Protein 3ZOQ (pdb70)

CATH classification: 3.40.470.10

B-factor: mean 19.09, std 9.24, range [6.93, 87.97]

Secondary structure (DSSP, 8-state):
--S-HHHHHHHHHHHTSHHHHHHHHHHHHHHHHS-EES-GGGTTHHHHHS-TTT--EEE-B-S---STTT--SSSS---TTSPPPHHHHHHHHHHHHHT-PPPPSS---HHHHHTTEE--BSS--EETTBTTTTTTSSHHHHHHHHHHHHHH-SS--EEEEESHHHHGGGGGS-TTT-EEEEE--SSTTTGGGTTTT--HHHHHHHHHHHTTPPPP--PPPP-/--EEEEEEEE-TTS-EEEEEEEEE-HHHHHHHHHT--SEEEEEEEEE-/-TT---EEEEEEEE-TTS-EEEEEEEEE-HHHHHHHHHH--SEEEEEEEEE--

Nearest PDB structures (foldseek):
  3zor-assembly1_A  TM=1.002E+00  e=9.106E-48  Bacillus subtilis subsp. subtilis str. 168
  8ail-assembly1_M  TM=9.890E-01  e=1.436E-35  Bacillus wiedmannii
  3tr7-assembly1_A  TM=9.720E-01  e=1.165E-29  Coxiella burnetii
  6lyj-assembly2_B  TM=9.221E-01  e=3.227E-26  human gammaherpesvirus 4
  8i6d-assembly1_A  TM=9.153E-01  e=1.852E-25  Mycobacterium tuberculosis H37Rv

Foldseek 3Di:
DLADDQVCVQQVVVCPDPLNVQLVVVVVVDVVPADKPDPPNQLQVLCRLAPLVLAAEEEEAAEADQAPQFGRNFALAGHFPDDRDQLLVLVQVLCCVQVNADRANGRGQSLVSNNRYRRYHQYRMDGHPGPCRCPPSRSNVRVLSVQLVSLVDQAEHEYEAEADVSVVSVVSHDVVRYHYQYFYGSPPVPCVPTVRPSSVQVVSQVVQVVVVHHHRPRHDYYD/DFKKKKFWFAAPVGDTDIDIGGGDDVVRVVVVVVVDDTHTPDMDIGDD/DVVFWFKKKKFFFAAPVGDTDIDIDTGHGPVRVVVVVVVDDTHTPDMDIGIDD

InterPro domains:
  IPR002043 Uracil-DNA glycosylase family 1 [MF_00148] (6-221)
  IPR002043 Uracil-DNA glycosylase family 1 [PTHR11264] (2-222)
  IPR002043 Uracil-DNA glycosylase family 1 [TIGR00628] (7-214)
  IPR002043 Uracil-DNA glycosylase family 1 [cd10027] (21-220)
  IPR005122 Uracil-DNA glycosylase-like [PF03167] (54-210)
  IPR005122 Uracil-DNA glycosylase-like [SM00986] (50-210)
  IPR018085 Uracil-DNA glycosylase, active site [PS00130] (58-67)
  IPR036895 Uracil-DNA glycosylase-like domain superfamily [G3DSA:3.40.470.10] (1-224)
  IPR036895 Uracil-DNA glycosylase-like domain superfamily [SSF52141] (4-222)

Solvent-accessible surface area: 15155 Å² total; per-residue (Å²): 135,86,7,70,96,23,0,40,95,69,1,85,104,6,10,135,69,100,23,15,77,127,2,102,85,23,12,120,135,12,57,90,126,79,62,7,23,0,56,66,200,21,16,23,21,4,2,86,85,0,13,17,85,91,0,40,0,0,0,2,8,21,18,8,11,11,11,77,31,20,5,17,9,5,0,22,0,0,60,70,80,45,80,21,0,40,0,0,111,18,0,3,84,2,2,70,151,10,68,54,5,75,76,7,99,13,0,9,0,29,48,2,1,145,55,4,0,0,1,1,11,1,7,11,0,0,54,123,18,76,9,21,22,0,100,63,90,14,2,43,128,0,0,28,89,0,0,17,5,0,8,115,19,145,111,41,0,0,0,0,0,6,8,146,53,6,51,138,30,80,155,84,11,59,82,102,60,6,56,35,1,69,16,46,26,0,1,16,13,22,2,109,99,35,0,72,63,18,111,0,0,29,91,0,17,54,50,1,105,152,61,73,56,63,65,7,94,2,47,9,176,87,155,146,42,3,44,0,27,1,18,3,44,39,117,139,40,142,91,77,105,29,135,1,160,44,0,36,59,30,5,0,29,26,4,5,0,22,7,28,26,68,16,14,64,0,91,0,43,77,117,146,143,190,92,70,40,18,43,1,33,0,17,2,44,41,145,146,40,130,90,59,113,58,136,47,140,54,25,37,61,55,70,1,15,64,31,20,56,112,28,108,38,66,10,22,74,1,36,1,42,41,60,217

Organism: Bacillus subtilis (strain 168) (NCBI:txid224308)

Radius of gyration: 20.25 Å; Cα contacts (8 Å, |Δi|>4): 658; chains: 3; bounding box: 54×46×57 Å

Structure (mmCIF, N/CA/C/O backbone):
data_3ZOQ
#
_entry.id   3ZOQ
#
_cell.length_a   53.770
_cell.length_b   66.270
_cell.length_c   102.280
_cell.angle_alpha   90.00
_cell.angle_beta   90.00
_cell.angle_gamma   90.00
#
_symmetry.space_group_name_H-M   'P 21 21 21'
#
loop_
_entity.id
_entity.type
_entity.pdbx_description
1 polymer 'URACIL-DNA GLYCOSYLASE'
2 polymer P56
3 non-polymer GLYCEROL
4 non-polymer 'CHLORIDE ION'
5 water water
#
loop_
_atom_site.group_PDB
_atom_site.id
_atom_site.type_symbol
_atom_site.label_atom_id
_atom_site.label_alt_id
_atom_site.label_comp_id
_atom_site.label_asym_id
_atom_site.label_entity_id
_atom_site.label_seq_id
_atom_site.pdbx_PDB_ins_code
_atom_site.Cartn_x
_atom_site.Cartn_y
_atom_site.Cartn_z
_atom_site.occupancy
_atom_site.B_iso_or_equiv
_atom_site.auth_seq_id
_atom_site.auth_comp_id
_atom_site.auth_asym_id
_atom_site.auth_atom_id
_atom_site.pdbx_PDB_model_num
ATOM 1 N N . GLN A 1 3 ? 15.854 -13.654 -2.269 1.00 35.94 3 GLN A N 1
ATOM 2 C CA . GLN A 1 3 ? 16.290 -12.229 -2.342 1.00 31.62 3 GLN A CA 1
ATOM 3 C C . GLN A 1 3 ? 16.307 -11.580 -0.959 1.00 30.75 3 GLN A C 1
ATOM 4 O O . GLN A 1 3 ? 15.275 -11.482 -0.294 1.00 32.57 3 GLN A O 1
ATOM 10 N N . LEU A 1 4 ? 17.485 -11.117 -0.558 1.00 25.84 4 LEU A N 1
ATOM 11 C CA . LEU A 1 4 ? 17.715 -10.612 0.799 1.00 24.48 4 LEU A CA 1
ATOM 12 C C . LEU A 1 4 ? 17.720 -9.084 0.885 1.00 21.44 4 LEU A C 1
ATOM 13 O O . LEU A 1 4 ? 17.620 -8.518 1.979 1.00 22.27 4 LEU A O 1
ATOM 18 N N . LEU A 1 5 ? 17.836 -8.423 -0.264 1.00 19.60 5 LEU A N 1
ATOM 19 C CA . LEU A 1 5 ? 17.929 -6.965 -0.311 1.00 18.17 5 LEU A CA 1
ATOM 20 C C . LEU A 1 5 ? 16.966 -6.407 -1.339 1.00 19.37 5 LEU A C 1
ATOM 21 O O . LEU A 1 5 ? 16.532 -7.134 -2.243 1.00 20.58 5 LEU A O 1
ATOM 26 N N . GLN A 1 6 ? 16.642 -5.118 -1.216 1.00 18.33 6 GLN A N 1
ATOM 27 C CA A GLN A 1 6 ? 15.808 -4.419 -2.194 0.50 19.78 6 GLN A CA 1
ATOM 28 C CA B GLN A 1 6 ? 15.776 -4.485 -2.205 0.50 20.55 6 GLN A CA 1
ATOM 29 C C . GLN A 1 6 ? 16.467 -4.431 -3.573 1.00 19.35 6 GLN A C 1
ATOM 30 O O . GLN A 1 6 ? 17.697 -4.574 -3.677 1.00 17.93 6 GLN A O 1
ATOM 41 N N . ASP A 1 7 ? 15.656 -4.253 -4.614 1.00 21.02 7 ASP A N 1
ATOM 42 C CA . ASP A 1 7 ? 16.093 -4.391 -6.011 1.00 21.41 7 ASP A CA 1
ATOM 43 C C . ASP A 1 7 ? 17.384 -3.686 -6.420 1.00 18.18 7 ASP A C 1
ATOM 44 O O . ASP A 1 7 ? 18.253 -4.307 -7.045 1.00 19.46 7 ASP A O 1
ATOM 49 N N A SER A 1 8 ? 17.496 -2.404 -6.072 0.28 17.63 8 SER A N 1
ATOM 50 N N B SER A 1 8 ? 17.533 -2.406 -6.071 0.72 17.10 8 SER A N 1
ATOM 51 C CA A SER A 1 8 ? 18.655 -1.593 -6.441 0.28 17.65 8 SER A CA 1
ATOM 52 C CA B SER A 1 8 ? 18.701 -1.655 -6.552 0.72 17.81 8 SER A CA 1
ATOM 53 C C A SER A 1 8 ? 19.953 -2.267 -6.001 0.28 15.90 8 SER A C 1
ATOM 54 C C B SER A 1 8 ? 20.024 -2.180 -5.971 0.72 16.74 8 SER A C 1
ATOM 55 O O A SER A 1 8 ? 20.887 -2.410 -6.791 0.28 15.59 8 SER A O 1
ATOM 56 O O B SER A 1 8 ? 21.056 -2.131 -6.642 0.72 17.14 8 SER A O 1
ATOM 61 N N . TRP A 1 9 ? 19.989 -2.699 -4.743 1.00 15.04 9 TRP A N 1
ATOM 62 C CA . TRP A 1 9 ? 21.139 -3.413 -4.196 1.00 12.85 9 TRP A CA 1
ATOM 63 C C . TRP A 1 9 ? 21.258 -4.819 -4.712 1.00 12.48 9 TRP A C 1
ATOM 64 O O . TRP A 1 9 ? 22.356 -5.269 -5.034 1.00 13.28 9 TRP A O 1
ATOM 75 N N . TRP A 1 10 ? 20.133 -5.536 -4.788 1.00 13.72 10 TRP A N 1
ATOM 76 C CA . TRP A 1 10 ? 20.165 -6.936 -5.225 1.00 14.26 10 TRP A CA 1
ATOM 77 C C . TRP A 1 10 ? 20.719 -7.069 -6.617 1.00 15.46 10 TRP A C 1
ATOM 78 O O . TRP A 1 10 ? 21.477 -8.008 -6.913 1.00 15.92 10 TRP A O 1
ATOM 89 N N A ASN A 1 11 ? 20.371 -6.118 -7.486 0.66 15.75 11 ASN A N 1
ATOM 90 N N B ASN A 1 11 ? 20.359 -6.118 -7.472 0.34 15.56 11 ASN A N 1
ATOM 91 C CA A ASN A 1 11 ? 20.870 -6.102 -8.870 0.66 17.76 11 ASN A CA 1
ATOM 92 C CA B ASN A 1 11 ? 20.846 -6.070 -8.843 0.34 17.06 11 ASN A CA 1
ATOM 93 C C A ASN A 1 11 ? 22.386 -5.906 -8.984 0.66 17.01 11 ASN A C 1
ATOM 94 C C B ASN A 1 11 ? 22.376 -6.003 -8.928 0.34 16.32 11 ASN A C 1
ATOM 95 O O A ASN A 1 11 ? 22.982 -6.193 -10.032 0.66 19.97 11 ASN A O 1
ATOM 96 O O B ASN A 1 11 ? 22.970 -6.501 -9.887 0.34 19.17 11 ASN A O 1
ATOM 105 N N . GLN A 1 12 ? 23.001 -5.395 -7.919 1.00 15.17 12 GLN A N 1
ATOM 106 C CA . GLN A 1 12 ? 24.459 -5.233 -7.863 1.00 13.99 12 GLN A CA 1
ATOM 107 C C . GLN A 1 12 ? 25.182 -6.349 -7.111 1.00 12.45 12 GLN A C 1
ATOM 108 O O . GLN A 1 12 ? 26.356 -6.588 -7.369 1.00 12.68 12 GLN A O 1
ATOM 114 N N . LEU A 1 13 ? 24.490 -7.000 -6.175 1.00 12.47 13 LEU A N 1
ATOM 115 C CA . LEU A 1 13 ? 25.129 -7.903 -5.210 1.00 12.51 13 LEU A CA 1
ATOM 116 C C . LEU A 1 13 ? 24.682 -9.360 -5.251 1.00 13.02 13 LEU A C 1
ATOM 117 O O . LEU A 1 13 ? 25.255 -10.185 -4.549 1.00 12.79 13 LEU A O 1
ATOM 122 N N . LYS A 1 14 ? 23.670 -9.682 -6.050 1.00 13.62 14 LYS A N 1
ATOM 123 C CA . LYS A 1 14 ? 23.074 -11.019 -6.000 1.00 15.05 14 LYS A CA 1
ATOM 124 C C . LYS A 1 14 ? 24.109 -12.117 -6.227 1.00 15.82 14 LYS A C 1
ATOM 125 O O . LYS A 1 14 ? 24.034 -13.165 -5.595 1.00 16.37 14 LYS A O 1
ATOM 131 N N . GLU A 1 15 ? 25.088 -11.861 -7.102 1.00 15.07 15 GLU A N 1
ATOM 132 C CA . GLU A 1 15 ? 26.125 -12.860 -7.400 1.00 15.98 15 GLU A CA 1
ATOM 133 C C . GLU A 1 15 ? 26.982 -13.214 -6.167 1.00 14.80 15 GLU A C 1
ATOM 134 O O . GLU A 1 15 ? 27.422 -14.352 -6.010 1.00 17.69 15 GLU A O 1
ATOM 140 N N . GLU A 1 16 ? 27.200 -12.244 -5.284 1.00 14.19 16 GLU A N 1
ATOM 141 C CA . GLU A 1 16 ? 27.965 -12.500 -4.059 1.00 14.13 16 GLU A CA 1
ATOM 142 C C . GLU A 1 16 ? 27.253 -13.468 -3.120 1.00 14.56 16 GLU A C 1
ATOM 143 O O . GLU A 1 16 ? 27.886 -14.344 -2.526 1.00 15.37 16 GLU A O 1
ATOM 149 N N . PHE A 1 17 ? 25.936 -13.312 -2.994 1.00 16.69 17 PHE A N 1
ATOM 150 C CA . PHE A 1 17 ? 25.167 -14.110 -2.047 1.00 17.84 17 PHE A CA 1
ATOM 151 C C . PHE A 1 17 ? 25.073 -15.586 -2.458 1.00 19.95 17 PHE A C 1
ATOM 152 O O . PHE A 1 17 ? 24.776 -16.450 -1.628 1.00 23.14 17 PHE A O 1
ATOM 160 N N . GLU A 1 18 ? 25.374 -15.868 -3.727 1.00 21.37 18 GLU A N 1
ATOM 161 C CA . GLU A 1 18 ? 25.377 -17.235 -4.253 1.00 24.84 18 GLU A CA 1
ATOM 162 C C . GLU A 1 18 ? 26.701 -17.973 -4.020 1.00 22.28 18 GLU A C 1
ATOM 163 O O . GLU A 1 18 ? 26.768 -19.191 -4.178 1.00 26.46 18 GLU A O 1
ATOM 169 N N . LYS A 1 19 ? 27.749 -17.237 -3.653 1.00 20.05 19 LYS A N 1
ATOM 170 C CA . LYS A 1 19 ? 29.099 -17.796 -3.563 1.00 18.50 19 LYS A CA 1
ATOM 171 C C . LYS A 1 19 ? 29.296 -18.636 -2.306 1.00 19.12 19 LYS A C 1
ATOM 172 O O . LYS A 1 19 ? 28.629 -18.394 -1.297 1.00 18.88 19 LYS A O 1
ATOM 178 N N . PRO A 1 20 ? 30.198 -19.642 -2.374 1.00 19.28 20 PRO A N 1
ATOM 179 C CA . PRO A 1 20 ? 30.459 -20.507 -1.219 1.00 20.80 20 PRO A CA 1
ATOM 180 C C . PRO A 1 20 ? 30.784 -19.766 0.071 1.00 20.14 20 PRO A C 1
ATOM 181 O O . PRO A 1 20 ? 30.301 -20.167 1.134 1.00 20.97 20 PRO A O 1
ATOM 185 N N . TYR A 1 21 ? 31.568 -18.689 -0.004 1.00 18.31 21 TYR A N 1
ATOM 186 C CA . TYR A 1 21 ? 31.957 -17.992 1.226 1.00 15.99 21 TYR A CA 1
ATOM 187 C C . TYR A 1 21 ? 30.736 -17.440 1.957 1.00 15.51 21 TYR A C 1
ATOM 188 O O . TYR A 1 21 ? 30.698 -17.440 3.193 1.00 16.22 21 TYR A O 1
ATOM 197 N N . TYR A 1 22 ? 29.742 -16.969 1.207 1.00 15.28 22 TYR A N 1
ATOM 198 C CA . TYR A 1 22 ? 28.553 -16.428 1.855 1.00 14.99 22 TYR A CA 1
ATOM 199 C C . TYR A 1 22 ? 27.721 -17.549 2.480 1.00 15.89 22 TYR A C 1
ATOM 200 O O . TYR A 1 22 ? 27.211 -17.412 3.596 1.00 16.64 22 TYR A O 1
ATOM 209 N N . GLN A 1 23 ? 27.585 -18.661 1.764 1.00 16.63 23 GLN A N 1
ATOM 210 C CA . GLN A 1 23 ? 26.862 -19.798 2.315 1.00 18.79 23 GLN A CA 1
ATOM 211 C C . GLN A 1 23 ? 27.500 -20.288 3.613 1.00 17.72 23 GLN A C 1
ATOM 212 O O . GLN A 1 23 ? 26.788 -20.603 4.565 1.00 18.85 23 GLN A O 1
ATOM 218 N N . GLU A 1 24 ? 28.833 -20.293 3.663 1.00 17.05 24 GLU A N 1
ATOM 219 C CA . GLU A 1 24 ? 29.578 -20.707 4.865 1.00 18.27 24 GLU A CA 1
ATOM 220 C C . GLU A 1 24 ? 29.359 -19.741 6.026 1.00 16.96 24 GLU A C 1
ATOM 221 O O . GLU A 1 24 ? 29.181 -20.159 7.175 1.00 18.24 24 GLU A O 1
ATOM 227 N N . LEU A 1 25 ? 29.364 -18.449 5.712 1.00 14.78 25 LEU A N 1
ATOM 228 C CA . LEU A 1 25 ? 29.093 -17.406 6.686 1.00 14.97 25 LEU A CA 1
ATOM 229 C C . LEU A 1 25 ? 27.665 -17.515 7.248 1.00 14.56 25 LEU A C 1
ATOM 230 O O . LEU A 1 25 ? 27.444 -17.447 8.468 1.00 14.49 25 LEU A O 1
ATOM 235 N N . ARG A 1 26 ? 26.698 -17.688 6.354 1.00 14.55 26 ARG A N 1
ATOM 236 C CA . ARG A 1 26 ? 25.304 -17.842 6.746 1.00 16.32 26 ARG A CA 1
ATOM 237 C C . ARG A 1 26 ? 25.119 -19.036 7.689 1.00 16.07 26 ARG A C 1
ATOM 238 O O . ARG A 1 26 ? 24.432 -18.927 8.710 1.00 16.34 26 ARG A O 1
ATOM 246 N N . GLU A 1 27 ? 25.743 -20.163 7.356 1.00 17.22 27 GLU A N 1
ATOM 247 C CA A GLU A 1 27 ? 25.633 -21.340 8.209 0.50 18.71 27 GLU A CA 1
ATOM 248 C CA B GLU A 1 27 ? 25.713 -21.378 8.177 0.50 18.67 27 GLU A CA 1
ATOM 249 C C . GLU A 1 27 ? 26.271 -21.129 9.584 1.00 17.00 27 GLU A C 1
ATOM 250 O O . GLU A 1 27 ? 25.692 -21.558 10.598 1.00 17.99 27 GLU A O 1
ATOM 261 N N A MET A 1 28 ? 27.424 -20.464 9.629 0.54 16.89 28 MET A N 1
ATOM 262 N N B MET A 1 28 ? 27.421 -20.456 9.635 0.46 16.41 28 MET A N 1
ATOM 263 C CA A MET A 1 28 ? 28.073 -20.124 10.895 0.54 15.72 28 MET A CA 1
ATOM 264 C CA B MET A 1 28 ? 28.073 -20.111 10.899 0.46 15.64 28 MET A CA 1
ATOM 265 C C A MET A 1 28 ? 27.151 -19.255 11.752 0.54 15.30 28 MET A C 1
ATOM 266 C C B MET A 1 28 ? 27.152 -19.251 11.755 0.46 14.92 28 MET A C 1
ATOM 267 O O A MET A 1 28 ? 26.999 -19.491 12.952 0.54 14.35 28 MET A O 1
ATOM 268 O O B MET A 1 28 ? 26.997 -19.493 12.954 0.46 13.53 28 MET A O 1
ATOM 277 N N . LEU A 1 29 ? 26.530 -18.256 11.128 1.00 13.60 29 LEU A N 1
ATOM 278 C CA . LEU A 1 29 ? 25.657 -17.335 11.846 1.00 12.75 29 LEU A CA 1
ATOM 279 C C . LEU A 1 29 ? 24.360 -17.978 12.320 1.00 13.33 29 LEU A C 1
ATOM 280 O O . LEU A 1 29 ? 23.908 -17.691 13.419 1.00 13.05 29 LEU A O 1
ATOM 285 N N . LYS A 1 30 ? 23.775 -18.866 11.518 1.00 13.76 30 LYS A N 1
ATOM 286 C CA . LYS A 1 30 ? 22.596 -19.591 11.985 1.00 14.90 30 LYS A CA 1
ATOM 287 C C . LYS A 1 30 ? 22.906 -20.340 13.288 1.00 15.19 30 LYS A C 1
ATOM 288 O O . LYS A 1 30 ? 22.091 -20.331 14.228 1.00 16.41 30 LYS A O 1
ATOM 294 N N A ARG A 1 31 ? 24.079 -20.978 13.351 0.50 14.02 31 ARG A N 1
ATOM 295 N N B ARG A 1 31 ? 24.087 -20.956 13.333 0.50 14.18 31 ARG A N 1
ATOM 296 C CA A ARG A 1 31 ? 24.511 -21.668 14.571 0.50 14.62 31 ARG A CA 1
ATOM 297 C CA B ARG A 1 31 ? 24.568 -21.675 14.508 0.50 15.14 31 ARG A CA 1
ATOM 298 C C A ARG A 1 31 ? 24.753 -20.671 15.703 0.50 14.36 31 ARG A C 1
ATOM 299 C C B ARG A 1 31 ? 24.814 -20.719 15.683 0.50 14.54 31 ARG A C 1
ATOM 300 O O A ARG A 1 31 ? 24.214 -20.832 16.799 0.50 14.41 31 ARG A O 1
ATOM 301 O O B ARG A 1 31 ? 24.320 -20.950 16.786 0.50 15.10 31 ARG A O 1
ATOM 316 N N . GLU A 1 32 ? 25.543 -19.631 15.442 1.00 13.33 32 GLU A N 1
ATOM 317 C CA . GLU A 1 32 ? 25.905 -18.709 16.529 1.00 13.79 32 GLU A CA 1
ATOM 318 C C . GLU A 1 32 ? 24.710 -17.930 17.108 1.00 12.86 32 GLU A C 1
ATOM 319 O O . GLU A 1 32 ? 24.626 -17.738 18.325 1.00 12.95 32 GLU A O 1
ATOM 325 N N . TYR A 1 33 ? 23.775 -17.495 16.262 1.00 12.45 33 TYR A N 1
ATOM 326 C CA . TYR A 1 33 ? 22.571 -16.843 16.797 1.00 12.41 33 TYR A CA 1
ATOM 327 C C . TYR A 1 33 ? 21.764 -17.770 17.713 1.00 13.02 33 TYR A C 1
ATOM 328 O O . TYR A 1 33 ? 21.161 -17.318 18.683 1.00 15.04 33 TYR A O 1
ATOM 337 N N . ALA A 1 34 ? 21.744 -19.063 17.386 1.00 13.52 34 ALA A N 1
ATOM 338 C CA . ALA A 1 34 ? 21.025 -20.053 18.189 1.00 14.77 34 ALA A CA 1
ATOM 339 C C . ALA A 1 34 ? 21.757 -20.412 19.481 1.00 15.60 34 ALA A C 1
ATOM 340 O O . ALA A 1 34 ? 21.108 -20.728 20.477 1.00 19.03 34 ALA A O 1
ATOM 342 N N . GLU A 1 35 ? 23.089 -20.348 19.462 1.00 14.78 35 GLU A N 1
ATOM 343 C CA . GLU A 1 35 ? 23.922 -20.893 20.550 1.00 15.05 35 GLU A CA 1
ATOM 344 C C . GLU A 1 35 ? 24.503 -19.852 21.499 1.00 13.90 35 GLU A C 1
ATOM 345 O O . GLU A 1 35 ? 24.922 -20.179 22.609 1.00 15.91 35 GLU A O 1
ATOM 351 N N . GLN A 1 36 ? 24.564 -18.600 21.056 1.00 12.92 36 GLN A N 1
ATOM 352 C CA . GLN A 1 36 ? 25.117 -17.556 21.903 1.00 13.59 36 GLN A CA 1
ATOM 353 C C . GLN A 1 36 ? 24.457 -16.225 21.577 1.00 12.45 36 GLN A C 1
ATOM 354 O O . GLN A 1 36 ? 23.398 -16.206 20.951 1.00 14.53 36 GLN A O 1
ATOM 360 N N . THR A 1 37 ? 25.040 -15.122 22.035 1.00 12.45 37 THR A N 1
ATOM 361 C CA . THR A 1 37 ? 24.459 -13.805 21.781 1.00 11.67 37 THR A CA 1
ATOM 362 C C . THR A 1 37 ? 25.276 -13.057 20.727 1.00 10.84 37 THR A C 1
ATOM 363 O O . THR A 1 37 ? 26.459 -12.752 20.938 1.00 11.51 37 THR A O 1
ATOM 367 N N . ILE A 1 38 ? 24.646 -12.806 19.581 1.00 11.12 38 ILE A N 1
ATOM 368 C CA . ILE A 1 38 ? 25.288 -12.123 18.457 1.00 9.97 38 ILE A CA 1
ATOM 369 C C . ILE A 1 38 ? 24.581 -10.800 18.235 1.00 9.91 38 ILE A C 1
ATOM 370 O O . ILE A 1 38 ? 23.364 -10.740 18.357 1.00 10.47 38 ILE A O 1
ATOM 375 N N . TYR A 1 39 ? 25.344 -9.746 17.957 1.00 9.13 39 TYR A N 1
ATOM 376 C CA . TYR A 1 39 ? 24.790 -8.440 17.625 1.00 8.57 39 TYR A CA 1
ATOM 377 C C . TYR A 1 39 ? 25.163 -8.025 16.196 1.00 8.58 39 TYR A C 1
ATOM 378 O O . TYR A 1 39 ? 26.207 -8.426 15.692 1.00 8.88 39 TYR A O 1
ATOM 387 N N . PRO A 1 40 ? 24.322 -7.216 15.534 1.00 8.52 40 PRO A N 1
ATOM 388 C CA . PRO A 1 40 ? 23.004 -6.773 15.987 1.00 8.80 40 PRO A CA 1
ATOM 389 C C . PRO A 1 40 ? 21.999 -7.928 15.927 1.00 9.81 40 PRO A C 1
ATOM 390 O O . PRO A 1 40 ? 22.376 -9.046 15.563 1.00 10.26 40 PRO A O 1
ATOM 394 N N . ASP A 1 41 ? 20.746 -7.682 16.277 1.00 10.18 41 ASP A N 1
ATOM 395 C CA . ASP A 1 41 ? 19.725 -8.709 16.064 1.00 11.23 41 ASP A CA 1
ATOM 396 C C . ASP A 1 41 ? 19.774 -9.164 14.598 1.00 10.88 41 ASP A C 1
ATOM 397 O O . ASP A 1 41 ? 20.063 -8.359 13.703 1.00 10.38 41 ASP A O 1
ATOM 402 N N . SER A 1 42 ? 19.497 -10.443 14.347 1.00 11.48 42 SER A N 1
ATOM 403 C CA . SER A 1 42 ? 19.677 -10.988 12.999 1.00 12.12 42 SER A CA 1
ATOM 404 C C . SER A 1 42 ? 18.837 -10.270 11.937 1.00 12.69 42 SER A C 1
ATOM 405 O O . SER A 1 42 ? 19.289 -10.112 10.803 1.00 13.51 42 SER A O 1
ATOM 408 N N . ARG A 1 43 ? 17.642 -9.814 12.310 1.00 13.03 43 ARG A N 1
ATOM 409 C CA . ARG A 1 43 ? 16.780 -9.071 11.377 1.00 14.87 43 ARG A CA 1
ATOM 410 C C . ARG A 1 43 ? 17.388 -7.729 10.945 1.00 13.53 43 ARG A C 1
ATOM 411 O O . ARG A 1 43 ? 16.979 -7.150 9.935 1.00 14.46 43 ARG A O 1
ATOM 419 N N . ASP A 1 44 ? 18.359 -7.245 11.712 1.00 11.64 44 ASP A N 1
ATOM 420 C CA . ASP A 1 44 ? 18.936 -5.911 11.494 1.00 10.36 44 ASP A CA 1
ATOM 421 C C . ASP A 1 44 ? 20.245 -5.911 10.718 1.00 9.23 44 ASP A C 1
ATOM 422 O O . ASP A 1 44 ? 20.777 -4.841 10.422 1.00 9.60 44 ASP A O 1
ATOM 427 N N . ILE A 1 45 ? 20.770 -7.093 10.391 1.00 9.13 45 ILE A N 1
ATOM 428 C CA . ILE A 1 45 ? 22.126 -7.207 9.829 1.00 8.37 45 ILE A CA 1
ATOM 429 C C . ILE A 1 45 ? 22.360 -6.284 8.621 1.00 9.00 45 ILE A C 1
ATOM 430 O O . ILE A 1 45 ? 23.421 -5.675 8.507 1.00 8.56 45 ILE A O 1
ATOM 435 N N . PHE A 1 46 ? 21.373 -6.200 7.726 1.00 9.47 46 PHE A N 1
ATOM 436 C CA . PHE A 1 46 ? 21.526 -5.405 6.507 1.00 9.61 46 PHE A CA 1
ATOM 437 C C . PHE A 1 46 ? 20.830 -4.042 6.566 1.00 9.29 46 PHE A C 1
ATOM 438 O O . PHE A 1 46 ? 20.585 -3.433 5.519 1.00 10.35 46 PHE A O 1
ATOM 446 N N . ASN A 1 47 ? 20.539 -3.541 7.772 1.00 9.94 47 ASN A N 1
ATOM 447 C CA . ASN A 1 47 ? 19.751 -2.299 7.887 1.00 9.80 47 ASN A CA 1
ATOM 448 C C . ASN A 1 47 ? 20.319 -1.101 7.155 1.00 8.76 47 ASN A C 1
ATOM 449 O O . ASN A 1 47 ? 19.549 -0.289 6.640 1.00 10.00 47 ASN A O 1
ATOM 454 N N . ALA A 1 48 ? 21.647 -0.998 7.066 1.00 8.93 48 ALA A N 1
ATOM 455 C CA . ALA A 1 48 ? 22.215 0.156 6.364 1.00 9.39 48 ALA A CA 1
ATOM 456 C C . ALA A 1 48 ? 21.749 0.156 4.908 1.00 9.92 48 ALA A C 1
ATOM 457 O O . ALA A 1 48 ? 21.424 1.213 4.356 1.00 9.96 48 ALA A O 1
ATOM 459 N N A LEU A 1 49 ? 21.693 -1.026 4.297 0.50 9.54 49 LEU A N 1
ATOM 460 N N B LEU A 1 49 ? 21.700 -1.034 4.309 0.50 9.69 49 LEU A N 1
ATOM 461 C CA A LEU A 1 49 ? 21.239 -1.156 2.905 0.50 9.08 49 LEU A CA 1
ATOM 462 C CA B LEU A 1 49 ? 21.256 -1.209 2.921 0.50 9.59 49 LEU A CA 1
ATOM 463 C C A LEU A 1 49 ? 19.722 -1.078 2.740 0.50 9.83 49 LEU A C 1
ATOM 464 C C B LEU A 1 49 ? 19.740 -1.069 2.755 0.50 10.00 49 LEU A C 1
ATOM 465 O O A LEU A 1 49 ? 19.234 -0.674 1.687 0.50 12.82 49 LEU A O 1
ATOM 466 O O B LEU A 1 49 ? 19.274 -0.601 1.720 0.50 13.21 49 LEU A O 1
ATOM 475 N N . HIS A 1 50 ? 18.979 -1.490 3.766 1.00 9.87 50 HIS A N 1
ATOM 476 C CA . HIS A 1 50 ? 17.517 -1.360 3.753 1.00 10.69 50 HIS A CA 1
ATOM 477 C C . HIS A 1 50 ? 17.103 0.095 3.815 1.00 11.30 50 HIS A C 1
ATOM 478 O O . HIS A 1 50 ? 16.189 0.518 3.094 1.00 14.35 50 HIS A O 1
ATOM 485 N N . TYR A 1 51 ? 17.761 0.865 4.687 1.00 11.94 51 TYR A N 1
ATOM 486 C CA . TYR A 1 51 ? 17.444 2.286 4.835 1.00 12.62 51 TYR A CA 1
ATOM 487 C C . TYR A 1 51 ? 17.957 3.152 3.678 1.00 12.89 51 TYR A C 1
ATOM 488 O O . TYR A 1 51 ? 17.370 4.190 3.369 1.00 15.04 51 TYR A O 1
ATOM 497 N N . THR A 1 52 ? 19.054 2.735 3.051 1.00 10.98 52 THR A N 1
ATOM 498 C CA . THR A 1 52 ? 19.714 3.561 2.040 1.00 11.26 52 THR A CA 1
ATOM 499 C C . THR A 1 52 ? 19.960 2.702 0.803 1.00 11.58 52 THR A C 1
ATOM 500 O O . THR A 1 52 ? 20.923 1.935 0.763 1.00 12.26 52 THR A O 1
ATOM 504 N N . SER A 1 53 ? 19.078 2.840 -0.189 1.00 12.56 53 SER A N 1
ATOM 505 C CA . SER A 1 53 ? 19.201 2.090 -1.445 1.00 13.02 53 SER A CA 1
ATOM 506 C C . SER A 1 53 ? 20.442 2.515 -2.247 1.00 12.36 53 SER A C 1
ATOM 507 O O . SER A 1 53 ? 20.942 3.633 -2.077 1.00 13.19 53 SER A O 1
ATOM 510 N N A TYR A 1 54 ? 20.919 1.634 -3.127 0.50 12.81 54 TYR A N 1
ATOM 511 N N B TYR A 1 54 ? 20.911 1.624 -3.120 0.50 12.99 54 TYR A N 1
ATOM 512 C CA A TYR A 1 54 ? 22.092 1.918 -3.964 0.50 12.60 54 TYR A CA 1
ATOM 513 C CA B TYR A 1 54 ? 22.061 1.876 -3.993 0.50 13.11 54 TYR A CA 1
ATOM 514 C C A TYR A 1 54 ? 21.925 3.224 -4.743 0.50 13.64 54 TYR A C 1
ATOM 515 C C B TYR A 1 54 ? 21.925 3.195 -4.759 0.50 13.84 54 TYR A C 1
ATOM 516 O O A TYR A 1 54 ? 22.847 4.045 -4.791 0.50 13.82 54 TYR A O 1
ATOM 517 O O B TYR A 1 54 ? 22.863 3.997 -4.804 0.50 14.12 54 TYR A O 1
ATOM 534 N N . ASP A 1 55 ? 20.746 3.421 -5.331 1.00 14.54 55 ASP A N 1
ATOM 535 C CA . ASP A 1 55 ? 20.457 4.650 -6.083 1.00 15.99 55 ASP A CA 1
ATOM 536 C C . ASP A 1 55 ? 20.410 5.902 -5.211 1.00 16.05 55 ASP A C 1
ATOM 537 O O . ASP A 1 55 ? 20.721 6.991 -5.682 1.00 19.55 55 ASP A O 1
ATOM 542 N N . ASP A 1 56 ? 20.001 5.744 -3.955 1.00 15.12 56 ASP A N 1
ATOM 543 C CA . ASP A 1 56 ? 19.855 6.877 -3.041 1.00 15.29 56 ASP A CA 1
ATOM 544 C C . ASP A 1 56 ? 21.124 7.250 -2.265 1.00 14.82 56 ASP A C 1
ATOM 545 O O . ASP A 1 56 ? 21.153 8.283 -1.602 1.00 16.09 56 ASP A O 1
ATOM 550 N N . VAL A 1 57 ? 22.168 6.429 -2.338 1.00 12.77 57 VAL A N 1
ATOM 551 C CA . VAL A 1 57 ? 23.396 6.748 -1.586 1.00 12.57 57 VAL A CA 1
ATOM 552 C C . VAL A 1 57 ? 23.930 8.116 -2.000 1.00 12.62 57 VAL A C 1
ATOM 553 O O . VAL A 1 57 ? 24.118 8.387 -3.195 1.00 14.88 57 VAL A O 1
ATOM 557 N N . LYS A 1 58 ? 24.160 8.976 -1.009 1.00 12.79 58 LYS A N 1
ATOM 558 C CA . LYS A 1 58 ? 24.813 10.266 -1.220 1.00 12.35 58 LYS A CA 1
ATOM 559 C C . LYS A 1 58 ? 26.190 10.285 -0.550 1.00 12.39 58 LYS A C 1
ATOM 560 O O . LYS A 1 58 ? 27.174 10.737 -1.137 1.00 12.84 58 LYS A O 1
ATOM 566 N N . VAL A 1 59 ? 26.243 9.790 0.685 1.00 11.40 59 VAL A N 1
ATOM 567 C CA . VAL A 1 59 ? 27.458 9.806 1.502 1.00 11.58 59 VAL A CA 1
ATOM 568 C C . VAL A 1 59 ? 27.600 8.413 2.107 1.00 11.08 59 VAL A C 1
ATOM 569 O O . VAL A 1 59 ? 26.587 7.794 2.435 1.00 12.64 59 VAL A O 1
ATOM 573 N N . VAL A 1 60 ? 28.836 7.925 2.229 1.00 10.25 60 VAL A N 1
ATOM 574 C CA . VAL A 1 60 ? 29.109 6.659 2.912 1.00 10.04 60 VAL A CA 1
ATOM 575 C C . VAL A 1 60 ? 29.974 6.986 4.117 1.00 10.11 60 VAL A C 1
ATOM 576 O O . VAL A 1 60 ? 31.009 7.630 3.976 1.00 10.66 60 VAL A O 1
ATOM 580 N N . ILE A 1 61 ? 29.550 6.541 5.305 1.00 9.27 61 ILE A N 1
ATOM 581 C CA . ILE A 1 61 ? 30.399 6.656 6.499 1.00 9.89 61 ILE A CA 1
ATOM 582 C C . ILE A 1 61 ? 30.780 5.250 6.940 1.00 9.14 61 ILE A C 1
ATOM 583 O O . ILE A 1 61 ? 29.947 4.505 7.453 1.00 9.80 61 ILE A O 1
ATOM 588 N N . LEU A 1 62 ? 32.041 4.896 6.723 1.00 9.53 62 LEU A N 1
ATOM 589 C CA A LEU A 1 62 ? 32.516 3.536 6.975 0.51 9.34 62 LEU A CA 1
ATOM 590 C CA B LEU A 1 62 ? 32.502 3.539 6.966 0.49 9.42 62 LEU A CA 1
ATOM 591 C C . LEU A 1 62 ? 32.880 3.316 8.435 1.00 9.87 62 LEU A C 1
ATOM 592 O O . LEU A 1 62 ? 33.620 4.104 9.031 1.00 10.77 62 LEU A O 1
ATOM 601 N N . GLY A 1 63 ? 32.376 2.232 9.003 1.00 9.05 63 GLY A N 1
ATOM 602 C CA . GLY A 1 63 ? 32.783 1.781 10.327 1.00 9.99 63 GLY A CA 1
ATOM 603 C C . GLY A 1 63 ? 33.464 0.430 10.218 1.00 9.45 63 GLY A C 1
ATOM 604 O O . GLY A 1 63 ? 33.684 -0.091 9.113 1.00 11.27 63 GLY A O 1
ATOM 605 N N A GLN A 1 64 ? 33.803 -0.139 11.371 0.50 9.70 64 GLN A N 1
ATOM 606 N N B GLN A 1 64 ? 33.767 -0.165 11.363 0.50 10.15 64 GLN A N 1
ATOM 607 C CA A GLN A 1 64 ? 34.465 -1.430 11.415 0.50 10.12 64 GLN A CA 1
ATOM 608 C CA B GLN A 1 64 ? 34.470 -1.434 11.379 0.50 11.07 64 GLN A CA 1
ATOM 609 C C A GLN A 1 64 ? 33.449 -2.500 11.792 0.50 10.11 64 GLN A C 1
ATOM 610 C C B GLN A 1 64 ? 33.511 -2.585 11.775 0.50 10.80 64 GLN A C 1
ATOM 611 O O A GLN A 1 64 ? 32.733 -2.980 10.916 0.50 10.35 64 GLN A O 1
ATOM 612 O O B GLN A 1 64 ? 32.898 -3.183 10.894 0.50 12.17 64 GLN A O 1
ATOM 623 N N . ASP A 1 65 ? 33.336 -2.860 13.067 1.00 10.32 65 ASP A N 1
ATOM 624 C CA A ASP A 1 65 ? 32.354 -3.889 13.411 0.53 10.01 65 ASP A CA 1
ATOM 625 C CA B ASP A 1 65 ? 32.438 -3.920 13.557 0.47 10.52 65 ASP A CA 1
ATOM 626 C C . ASP A 1 65 ? 31.256 -3.329 14.312 1.00 9.02 65 ASP A C 1
ATOM 627 O O . ASP A 1 65 ? 31.346 -2.196 14.780 1.00 10.06 65 ASP A O 1
ATOM 636 N N . PRO A 1 66 ? 30.170 -4.094 14.492 1.00 8.09 66 PRO A N 1
ATOM 637 C CA . PRO A 1 66 ? 29.068 -3.574 15.308 1.00 8.12 66 PRO A CA 1
ATOM 638 C C . PRO A 1 66 ? 29.436 -3.407 16.777 1.00 8.12 66 PRO A C 1
ATOM 639 O O . PRO A 1 66 ? 30.304 -4.112 17.296 1.00 8.52 66 PRO A O 1
ATOM 643 N N . TYR A 1 67 ? 28.738 -2.509 17.465 1.00 8.01 67 TYR A N 1
ATOM 644 C CA . TYR A 1 67 ? 28.844 -2.460 18.921 1.00 8.28 67 TYR A CA 1
ATOM 645 C C . TYR A 1 67 ? 28.534 -3.833 19.519 1.00 8.41 67 TYR A C 1
ATOM 646 O O . TYR A 1 67 ? 27.652 -4.549 19.033 1.00 8.52 67 TYR A O 1
ATOM 655 N N . HIS A 1 68 ? 29.259 -4.182 20.581 1.00 8.61 68 HIS A N 1
ATOM 656 C CA . HIS A 1 68 ? 29.227 -5.547 21.126 1.00 9.43 68 HIS A CA 1
ATOM 657 C C . HIS A 1 68 ? 28.461 -5.664 22.434 1.00 10.09 68 HIS A C 1
ATOM 658 O O . HIS A 1 68 ? 28.479 -6.720 23.071 1.00 10.15 68 HIS A O 1
ATOM 665 N N . GLY A 1 69 ? 27.772 -4.600 22.847 1.00 9.90 69 GLY A N 1
ATOM 666 C CA . GLY A 1 69 ? 27.004 -4.626 24.098 1.00 11.10 69 GLY A CA 1
ATOM 667 C C . GLY A 1 69 ? 25.495 -4.666 23.909 1.00 11.31 69 GLY A C 1
ATOM 668 O O . GLY A 1 69 ? 24.987 -4.289 22.852 1.00 10.67 69 GLY A O 1
ATOM 669 N N . PRO A 1 70 ? 24.756 -5.092 24.945 1.00 10.59 70 PRO A N 1
ATOM 670 C CA . PRO A 1 70 ? 23.304 -5.200 24.782 1.00 10.55 70 PRO A CA 1
ATOM 671 C C . PRO A 1 70 ? 22.65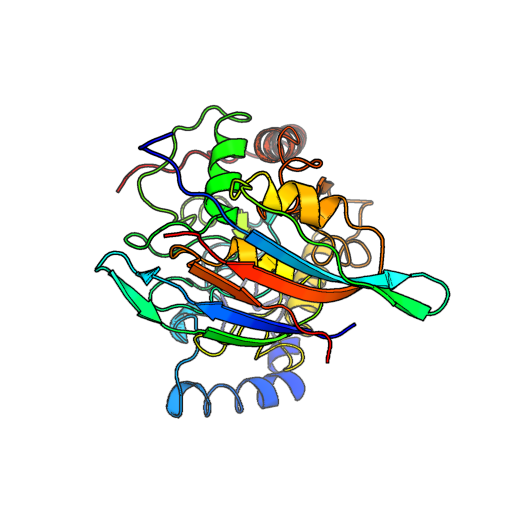7 -3.866 24.447 1.00 11.59 70 PRO A C 1
ATOM 672 O O . PRO A 1 70 ? 23.048 -2.824 24.994 1.00 13.47 70 PRO A O 1
ATOM 676 N N . GLY A 1 71 ? 21.707 -3.907 23.517 1.00 12.48 71 GLY A N 1
ATOM 677 C CA . GLY A 1 71 ? 20.877 -2.757 23.200 1.00 13.82 71 GLY A CA 1
ATOM 678 C C . GLY A 1 71 ? 21.544 -1.703 22.328 1.00 12.44 71 GLY A C 1
ATOM 679 O O . GLY A 1 71 ? 20.930 -0.671 22.072 1.00 14.50 71 GLY A O 1
ATOM 680 N N . GLN A 1 72 ? 22.766 -1.954 21.843 1.00 9.74 72 GLN A N 1
ATOM 681 C CA . GLN A 1 72 ? 23.516 -0.920 21.120 1.00 9.18 72 GLN A CA 1
ATOM 682 C C . GLN A 1 72 ? 23.339 -0.976 19.593 1.00 8.60 72 GLN A C 1
ATOM 683 O O . GLN A 1 72 ? 22.750 -0.067 19.006 1.00 8.80 72 GLN A O 1
ATOM 689 N N . ALA A 1 73 ? 23.854 -2.031 18.963 1.00 8.42 73 ALA A N 1
ATOM 690 C CA . ALA A 1 73 ? 23.949 -2.087 17.495 1.00 8.24 73 ALA A CA 1
ATOM 691 C C . ALA A 1 73 ? 22.603 -2.215 16.795 1.00 8.56 73 ALA A C 1
ATOM 692 O O . ALA A 1 73 ? 21.731 -2.985 17.222 1.00 9.46 73 ALA A O 1
ATOM 694 N N . GLN A 1 74 ? 22.475 -1.482 15.689 1.00 8.66 74 GLN A N 1
ATOM 695 C CA . GLN A 1 74 ? 21.272 -1.437 14.869 1.00 9.06 74 GLN A CA 1
ATOM 696 C C . GLN A 1 74 ? 21.477 -1.971 13.458 1.00 9.04 74 GLN A C 1
ATOM 697 O O . GLN A 1 74 ? 20.569 -1.865 12.621 1.00 11.54 74 GLN A O 1
ATOM 703 N N . GLY A 1 75 ? 22.674 -2.471 13.160 1.00 7.91 75 GLY A N 1
ATOM 704 C CA . GLY A 1 75 ? 23.010 -2.779 11.754 1.00 9.26 75 GLY A CA 1
ATOM 705 C C . GLY A 1 75 ? 23.402 -1.512 11.000 1.00 8.61 75 GLY A C 1
ATOM 706 O O . GLY A 1 75 ? 23.256 -1.437 9.777 1.00 9.34 75 GLY A O 1
ATOM 707 N N . LEU A 1 76 ? 23.906 -0.523 11.740 1.00 9.14 76 LEU A N 1
ATOM 708 C CA . LEU A 1 76 ? 24.406 0.746 11.188 1.00 8.90 76 LEU A CA 1
ATOM 709 C C . LEU A 1 76 ? 25.746 1.094 11.811 1.00 8.02 76 LEU A C 1
ATOM 710 O O . LEU A 1 76 ? 25.933 0.910 13.020 1.00 8.81 76 LEU A O 1
ATOM 715 N N . SER A 1 77 ? 26.688 1.619 11.022 1.00 7.73 77 SER A N 1
ATOM 716 C CA . SER A 1 77 ? 27.932 2.135 11.617 1.00 7.67 77 SER A CA 1
ATOM 717 C C . SER A 1 77 ? 27.597 3.309 12.554 1.00 8.29 77 SER A C 1
ATOM 718 O O . SER A 1 77 ? 26.675 4.096 12.285 1.00 8.63 77 SER A O 1
ATOM 721 N N . PHE A 1 78 ? 28.333 3.367 13.668 1.00 8.04 78 PHE A N 1
ATOM 722 C CA . PHE A 1 78 ? 28.334 4.471 14.668 1.00 7.90 78 PHE A CA 1
ATOM 723 C C . PHE A 1 78 ? 27.070 4.695 15.498 1.00 8.51 78 PHE A C 1
ATOM 724 O O . PHE A 1 78 ? 27.161 5.035 16.679 1.00 9.18 78 PHE A O 1
ATOM 732 N N . SER A 1 79 ? 25.907 4.516 14.879 1.00 8.80 79 SER A N 1
ATOM 733 C CA . SER A 1 79 ? 24.609 4.746 15.498 1.00 9.28 79 SER A CA 1
ATOM 734 C C . SER A 1 79 ? 24.337 3.791 16.664 1.00 8.61 79 SER A C 1
ATOM 735 O O . SER A 1 79 ? 24.817 2.659 16.664 1.00 9.20 79 SER A O 1
ATOM 738 N N . VAL A 1 80 ? 23.555 4.236 17.647 1.00 8.95 80 VAL A N 1
ATOM 739 C CA . VAL A 1 80 ? 23.018 3.308 18.661 1.00 8.98 80 VAL A CA 1
ATOM 740 C C . VAL A 1 80 ? 21.507 3.410 18.744 1.00 10.00 80 VAL A C 1
ATOM 741 O O . VAL A 1 80 ? 20.934 4.447 18.404 1.00 10.84 80 VAL A O 1
ATOM 745 N N . LYS A 1 81 ? 20.857 2.342 19.205 1.00 10.57 81 LYS A N 1
ATOM 746 C CA . LYS A 1 81 ? 19.402 2.379 19.465 1.00 11.55 81 LYS A CA 1
ATOM 747 C C . LYS A 1 81 ? 19.059 3.519 20.429 1.00 12.62 81 LYS A C 1
ATOM 748 O O . LYS A 1 81 ? 19.851 3.828 21.324 1.00 13.27 81 LYS A O 1
ATOM 754 N N . PRO A 1 82 ? 17.884 4.151 20.248 1.00 14.51 82 PRO A N 1
ATOM 755 C CA . PRO A 1 82 ? 17.478 5.172 21.223 1.00 17.18 82 PRO A CA 1
ATOM 756 C C . PRO A 1 82 ? 17.360 4.533 22.599 1.00 19.73 82 PRO A C 1
ATOM 757 O O . PRO A 1 82 ? 16.982 3.366 22.706 1.00 23.31 82 PRO A O 1
ATOM 761 N N . GLY A 1 83 ? 17.712 5.268 23.642 1.00 21.53 83 GLY A N 1
ATOM 762 C CA . GLY A 1 83 ? 17.535 4.744 24.994 1.00 24.90 83 GLY A CA 1
ATOM 763 C C . GLY A 1 83 ? 18.779 4.187 25.654 1.00 24.71 83 GLY A C 1
ATOM 764 O O . GLY A 1 83 ? 18.783 3.968 26.861 1.00 30.29 83 GLY A O 1
ATOM 765 N N . VAL A 1 84 ? 19.836 3.940 24.881 1.00 19.01 84 VAL A N 1
ATOM 766 C CA . VAL A 1 84 ? 21.121 3.580 25.492 1.00 18.28 84 VAL A CA 1
ATOM 767 C C . VAL A 1 84 ? 22.101 4.753 25.490 1.00 15.69 84 VAL A C 1
ATOM 768 O O . VAL A 1 84 ? 21.973 5.700 24.686 1.00 14.02 84 VAL A O 1
ATOM 772 N N . LYS A 1 85 ? 23.068 4.686 26.404 1.00 16.30 85 LYS A N 1
ATOM 773 C CA . LYS A 1 85 ? 24.126 5.669 26.487 1.00 15.86 85 LYS A CA 1
ATOM 774 C C . LYS A 1 85 ? 24.880 5.713 25.174 1.00 14.36 85 LYS A C 1
ATOM 775 O O . LYS A 1 85 ? 25.062 4.696 24.507 1.00 16.02 85 LYS A O 1
ATOM 781 N N . GLN A 1 86 ? 25.287 6.913 24.793 1.00 14.39 86 GLN A N 1
ATOM 782 C CA . GLN A 1 86 ? 26.142 7.100 23.633 1.00 14.45 86 GLN A CA 1
ATOM 783 C C . GLN A 1 86 ? 27.596 6.809 23.991 1.00 12.37 86 GLN A C 1
ATOM 784 O O . GLN A 1 86 ? 28.107 7.353 24.959 1.00 14.29 86 GLN A O 1
ATOM 790 N N . PRO A 1 87 ? 28.262 5.930 23.221 1.00 10.44 87 PRO A N 1
ATOM 791 C CA . PRO A 1 87 ? 29.663 5.675 23.542 1.00 10.11 87 PRO A CA 1
ATOM 792 C C . PRO A 1 87 ? 30.581 6.859 23.180 1.00 10.41 87 PRO A C 1
ATOM 793 O O . PRO A 1 87 ? 30.156 7.773 22.448 1.00 9.98 87 PRO A O 1
ATOM 797 N N . PRO A 1 88 ? 31.834 6.840 23.670 1.00 10.73 88 PRO A N 1
ATOM 798 C CA . PRO A 1 88 ? 32.700 8.025 23.531 1.00 10.41 88 PRO A CA 1
ATOM 799 C C . PRO A 1 88 ? 32.946 8.522 22.094 1.00 9.77 88 PRO A C 1
ATOM 800 O O . PRO A 1 88 ? 32.927 9.740 21.848 1.00 10.62 88 PRO A O 1
ATOM 804 N N . SER A 1 89 ? 33.180 7.616 21.149 1.00 9.50 89 SER A N 1
ATOM 805 C CA . SER A 1 89 ? 33.388 8.051 19.762 1.00 9.17 89 SER A CA 1
ATOM 806 C C . SER A 1 89 ? 32.158 8.755 19.191 1.00 9.06 89 SER A C 1
ATOM 807 O O . SER A 1 89 ? 32.289 9.779 18.500 1.00 10.41 89 SER A O 1
ATOM 810 N N . LEU A 1 90 ? 30.976 8.204 19.478 1.00 10.00 90 LEU A N 1
ATOM 811 C CA . LEU A 1 90 ? 29.729 8.802 19.022 1.00 10.00 90 LEU A CA 1
ATOM 812 C C . LEU A 1 90 ? 29.513 10.176 19.665 1.00 9.32 90 LEU A C 1
ATOM 813 O O . LEU A 1 90 ? 29.092 11.117 18.990 1.00 9.24 90 LEU A O 1
ATOM 818 N N . LYS A 1 91 ? 29.819 10.313 20.953 1.00 9.78 91 LYS A N 1
ATOM 819 C CA . LYS A 1 91 ? 29.749 11.639 21.585 1.00 10.45 91 LYS A CA 1
ATOM 820 C C . LYS A 1 91 ? 30.649 12.625 20.844 1.00 9.92 91 LYS A C 1
ATOM 821 O O . LYS A 1 91 ? 30.261 13.791 20.616 1.00 11.12 91 LYS A O 1
ATOM 827 N N . ASN A 1 92 ? 31.842 12.173 20.459 1.00 9.99 92 ASN A N 1
ATOM 828 C CA . ASN A 1 92 ? 32.775 13.045 19.747 1.00 10.49 92 ASN A CA 1
ATOM 829 C C . ASN A 1 92 ? 32.262 13.430 18.356 1.00 10.41 92 ASN A C 1
ATOM 830 O O . ASN A 1 92 ? 32.457 14.565 17.927 1.00 11.23 92 ASN A O 1
ATOM 835 N N . ILE A 1 93 ? 31.584 12.498 17.680 1.00 9.86 93 ILE A N 1
ATOM 836 C CA . ILE A 1 93 ? 30.913 12.803 16.417 1.00 9.54 93 ILE A CA 1
ATOM 837 C C . ILE A 1 93 ? 29.905 13.947 16.609 1.00 10.00 93 ILE A C 1
ATOM 838 O O . ILE A 1 93 ? 29.892 14.908 15.835 1.00 11.00 93 ILE A O 1
ATOM 843 N N . PHE A 1 94 ? 29.075 13.854 17.650 1.00 10.36 94 PHE A N 1
ATOM 844 C CA . PHE A 1 94 ? 28.117 14.933 17.938 1.00 11.37 94 PHE A CA 1
ATOM 845 C C . PHE A 1 94 ? 28.779 16.264 18.331 1.00 11.72 94 PHE A C 1
ATOM 846 O O . PHE A 1 94 ? 28.286 17.3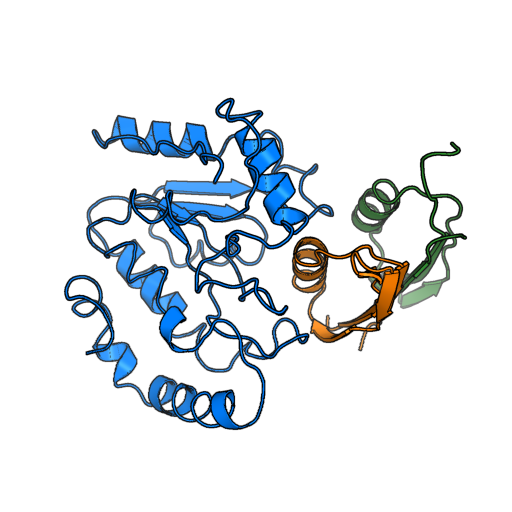38 17.957 1.00 13.20 94 PHE A O 1
ATOM 854 N N . LEU A 1 95 ? 29.905 16.205 19.048 1.00 12.28 95 LEU A N 1
ATOM 855 C CA . LEU A 1 95 ? 30.648 17.427 19.377 1.00 12.90 95 LEU A CA 1
ATOM 856 C C . LEU A 1 95 ? 31.187 18.118 18.118 1.00 12.48 95 LEU A C 1
ATOM 857 O O . LEU A 1 95 ? 31.093 19.345 17.987 1.00 14.27 95 LEU A O 1
ATOM 862 N N . GLU A 1 96 ? 31.752 17.339 17.192 1.00 12.90 96 GLU A N 1
ATOM 863 C CA . GLU A 1 96 ? 32.226 17.897 15.921 1.00 14.21 96 GLU A CA 1
ATOM 864 C C . GLU A 1 96 ? 31.070 18.448 15.100 1.00 14.26 96 GLU A C 1
ATOM 865 O O . GLU A 1 96 ? 31.190 19.520 14.501 1.00 15.17 96 GLU A O 1
ATOM 871 N N . LEU A 1 97 ? 29.965 17.701 15.060 1.00 13.97 97 LEU A N 1
ATOM 872 C CA . LEU A 1 97 ? 28.772 18.137 14.329 1.00 13.43 97 LEU A CA 1
ATOM 873 C C . LEU A 1 97 ? 28.283 19.493 14.870 1.00 14.69 97 LEU A C 1
ATOM 874 O O . LEU A 1 97 ? 27.888 20.393 14.113 1.00 15.62 97 LEU A O 1
ATOM 879 N N . GLN A 1 98 ? 28.330 19.636 16.187 1.00 14.87 98 GLN A N 1
ATOM 880 C CA . GLN A 1 98 ? 27.929 20.879 16.832 1.00 15.76 98 GLN A CA 1
ATOM 881 C C . GLN A 1 98 ? 28.822 22.053 16.427 1.00 15.68 98 GLN A C 1
ATOM 882 O O . GLN A 1 98 ? 28.306 23.155 16.148 1.00 19.62 98 GLN A O 1
ATOM 888 N N . GLN A 1 99 ? 30.142 21.846 16.401 1.00 18.22 99 GLN A N 1
ATOM 889 C CA A GLN A 1 99 ? 31.066 22.922 16.013 0.50 18.63 99 GLN A CA 1
ATOM 890 C CA B GLN A 1 99 ? 31.063 22.920 16.009 0.50 18.68 99 GLN A CA 1
ATOM 891 C C . GLN A 1 99 ? 30.927 23.245 14.523 1.00 18.68 99 GLN A C 1
ATOM 892 O O . GLN A 1 99 ? 30.971 24.412 14.118 1.00 23.32 99 GLN A O 1
ATOM 903 N N . ASP A 1 100 ? 30.752 22.205 13.718 1.00 18.49 100 ASP A N 1
ATOM 904 C CA . ASP A 1 100 ? 30.721 22.332 12.264 1.00 17.77 100 ASP A CA 1
ATOM 905 C C . ASP A 1 100 ? 29.408 22.949 11.765 1.00 17.78 100 ASP A C 1
ATOM 906 O O . ASP A 1 100 ? 29.408 24.033 11.153 1.00 21.16 100 ASP A O 1
ATOM 911 N N . ILE A 1 101 ? 28.301 22.267 12.053 1.00 18.25 101 ILE A N 1
ATOM 912 C CA . ILE A 1 101 ? 26.969 22.657 11.579 1.00 18.57 101 ILE A CA 1
ATOM 913 C C . ILE A 1 101 ? 26.218 23.557 12.568 1.00 20.08 101 ILE A C 1
ATOM 914 O O . ILE A 1 101 ? 25.501 24.467 12.160 1.00 21.83 101 ILE A O 1
ATOM 919 N N . GLY A 1 102 ? 26.394 23.308 13.861 1.00 19.89 102 GLY A N 1
ATOM 920 C CA . GLY A 1 102 ? 25.717 24.081 14.901 1.00 19.40 102 GLY A CA 1
ATOM 921 C C . GLY A 1 102 ? 24.705 23.266 15.692 1.00 20.83 102 GLY A C 1
ATOM 922 O O . GLY A 1 102 ? 24.148 23.760 16.670 1.00 24.05 102 GLY A O 1
ATOM 923 N N . CYS A 1 103 ? 24.470 22.016 15.279 1.00 20.05 103 CYS A N 1
ATOM 924 C CA . CYS A 1 103 ? 23.423 21.186 15.881 1.00 18.31 103 CYS A CA 1
ATOM 925 C C . CYS A 1 103 ? 23.604 21.009 17.373 1.00 18.76 103 CYS A C 1
ATOM 926 O O . CYS A 1 103 ? 24.714 20.717 17.827 1.00 18.99 103 CYS A O 1
ATOM 929 N N . SER A 1 104 ? 22.507 21.113 18.119 1.00 16.63 104 SER A N 1
ATOM 930 C CA . SER A 1 104 ? 22.507 20.752 19.547 1.00 16.45 104 SER A CA 1
ATOM 931 C C . SER A 1 104 ? 22.826 19.257 19.715 1.00 15.37 104 SER A C 1
ATOM 932 O O . SER A 1 104 ? 22.662 18.480 18.785 1.00 15.77 104 SER A O 1
ATOM 935 N N . ILE A 1 105 ? 23.304 18.870 20.893 1.00 15.23 105 ILE A N 1
ATOM 936 C CA . ILE A 1 105 ? 23.597 17.468 21.196 1.00 15.99 105 ILE A CA 1
ATOM 937 C C . ILE A 1 105 ? 22.270 16.761 21.506 1.00 15.74 105 ILE A C 1
ATOM 938 O O . ILE A 1 105 ? 21.519 17.214 22.365 1.00 16.52 105 ILE A O 1
ATOM 943 N N . PRO A 1 106 ? 21.966 15.653 20.803 1.00 15.05 106 PRO A N 1
ATOM 944 C CA . PRO A 1 106 ? 20.673 14.992 20.985 1.00 16.55 106 PRO A CA 1
ATOM 945 C C . PRO A 1 106 ? 20.612 14.118 22.241 1.00 14.52 106 PRO A C 1
ATOM 946 O O . PRO A 1 106 ? 21.663 13.713 22.764 1.00 14.99 106 PRO A O 1
ATOM 950 N N . ASN A 1 107 ? 19.394 13.822 22.702 1.00 15.51 107 ASN A N 1
ATOM 951 C CA . ASN A 1 107 ? 19.188 12.994 23.892 1.00 15.59 107 ASN A CA 1
ATOM 952 C C . ASN A 1 107 ? 19.173 11.487 23.610 1.00 15.67 107 ASN A C 1
ATOM 953 O O . ASN A 1 107 ? 18.748 10.690 24.453 1.00 17.43 107 ASN A O 1
ATOM 958 N N . HIS A 1 108 ? 19.635 11.118 22.417 1.00 13.99 108 HIS A N 1
ATOM 959 C CA . HIS A 1 108 ? 19.811 9.725 22.003 1.00 13.12 108 HIS A CA 1
ATOM 960 C C . HIS A 1 108 ? 20.855 9.708 20.909 1.00 14.16 108 HIS A C 1
ATOM 961 O O . HIS A 1 108 ? 21.185 10.761 20.333 1.00 16.12 108 HIS A O 1
ATOM 968 N N . GLY A 1 109 ? 21.362 8.519 20.587 1.00 11.49 109 GLY A N 1
ATOM 969 C CA . GLY A 1 109 ? 22.413 8.371 19.575 1.00 11.58 109 GLY A CA 1
ATOM 970 C C . GLY A 1 109 ? 22.024 7.682 18.277 1.00 11.26 109 GLY A C 1
ATOM 971 O O . GLY A 1 109 ? 22.897 7.173 17.585 1.00 9.93 109 GLY A O 1
ATOM 972 N N . SER A 1 110 ? 20.738 7.691 17.921 1.00 11.43 110 SER A N 1
ATOM 973 C CA . SER A 1 110 ? 20.304 7.026 16.682 1.00 10.97 110 SER A CA 1
ATOM 974 C C . SER A 1 110 ? 20.464 7.921 15.460 1.00 11.75 110 SER A C 1
ATOM 975 O O . SER A 1 110 ? 20.000 9.060 15.457 1.00 13.51 110 SER A O 1
ATOM 978 N N . LEU A 1 111 ? 21.133 7.388 14.437 1.00 10.50 111 LEU A N 1
ATOM 979 C CA . LEU A 1 111 ? 21.433 8.114 13.200 1.00 10.24 111 LEU A CA 1
ATOM 980 C C . LEU A 1 111 ? 20.536 7.676 12.041 1.00 11.15 111 LEU A C 1
ATOM 981 O O . LEU A 1 111 ? 20.850 7.944 10.873 1.00 10.98 111 LEU A O 1
ATOM 986 N N . VAL A 1 112 ? 19.399 7.047 12.355 1.00 12.00 112 VAL A N 1
ATOM 987 C CA . VAL A 1 112 ? 18.465 6.590 11.323 1.00 13.03 112 VAL A CA 1
ATOM 988 C C . VAL A 1 112 ? 18.045 7.744 10.390 1.00 13.24 112 VAL A C 1
ATOM 989 O O . VAL A 1 112 ? 17.894 7.537 9.188 1.00 13.58 112 VAL A O 1
ATOM 993 N N A SER A 1 113 ? 17.876 8.946 10.943 0.61 13.28 113 SER A N 1
ATOM 994 N N B SER A 1 113 ? 17.900 8.954 10.934 0.39 13.31 113 SER A N 1
ATOM 995 C CA A SER A 1 113 ? 17.562 10.125 10.128 0.61 13.76 113 SER A CA 1
ATOM 996 C CA B SER A 1 113 ? 17.537 10.122 10.118 0.39 13.88 113 SER A CA 1
ATOM 997 C C A SER A 1 113 ? 18.560 10.312 8.983 0.61 13.06 113 SER A C 1
ATOM 998 C C B SER A 1 113 ? 18.581 10.477 9.044 0.39 13.23 113 SER A C 1
ATOM 999 O O A SER A 1 113 ? 18.161 10.600 7.844 0.61 14.51 113 SER A O 1
ATOM 1000 O O B SER A 1 113 ? 18.232 11.052 8.011 0.39 15.45 113 SER A O 1
ATOM 1005 N N . TRP A 1 114 ? 19.846 10.127 9.282 1.00 12.36 114 TRP A N 1
ATOM 1006 C CA . TRP A 1 114 ? 20.890 10.259 8.268 1.00 11.59 114 TRP A CA 1
ATOM 1007 C C . TRP A 1 114 ? 20.719 9.220 7.196 1.00 12.13 114 TRP A C 1
ATOM 1008 O O . TRP A 1 114 ? 20.794 9.540 6.009 1.00 12.85 114 TRP A O 1
ATOM 1019 N N . ALA A 1 115 ? 20.491 7.965 7.603 1.00 11.08 115 ALA A N 1
ATOM 1020 C CA . ALA A 1 115 ? 20.296 6.870 6.643 1.00 10.57 115 ALA A CA 1
ATOM 1021 C C . ALA A 1 115 ? 19.123 7.139 5.703 1.00 11.76 115 ALA A C 1
ATOM 1022 O O . ALA A 1 115 ? 19.221 6.888 4.491 1.00 13.31 115 ALA A O 1
ATOM 1024 N N . LYS A 1 116 ? 18.035 7.673 6.252 1.00 12.00 116 LYS A N 1
ATOM 1025 C CA . LYS A 1 116 ? 16.842 7.971 5.455 1.00 13.38 116 LYS A CA 1
ATOM 1026 C C . LYS A 1 116 ? 17.056 9.112 4.445 1.00 14.18 116 LYS A C 1
ATOM 1027 O O . LYS A 1 116 ? 16.250 9.300 3.526 1.00 17.52 116 LYS A O 1
ATOM 1033 N N . GLN A 1 117 ? 18.145 9.856 4.613 1.00 13.32 117 GLN A N 1
ATOM 1034 C CA . GLN A 1 117 ? 18.495 10.967 3.722 1.00 13.25 117 GLN A CA 1
ATOM 1035 C C . GLN A 1 117 ? 19.627 10.612 2.762 1.00 13.17 117 GLN A C 1
ATOM 1036 O O . GLN A 1 117 ? 20.148 11.482 2.067 1.00 16.22 117 GLN A O 1
ATOM 1042 N N . GLY A 1 118 ? 20.040 9.350 2.737 1.00 12.75 118 GLY A N 1
ATOM 1043 C CA . GLY A 1 118 ? 21.072 8.920 1.794 1.00 12.85 118 GLY A CA 1
ATOM 1044 C C . GLY A 1 118 ? 22.461 8.688 2.359 1.00 11.77 118 GLY A C 1
ATOM 1045 O O . GLY A 1 118 ? 23.405 8.533 1.599 1.00 11.94 118 GLY A O 1
ATOM 1046 N N . VAL A 1 119 ? 22.597 8.660 3.687 1.00 10.99 119 VAL A N 1
ATOM 1047 C CA . VAL A 1 119 ? 23.893 8.363 4.295 1.00 10.67 119 VAL A CA 1
ATOM 1048 C C . VAL A 1 119 ? 23.984 6.864 4.582 1.00 10.37 119 VAL A C 1
ATOM 1049 O O . VAL A 1 119 ? 23.269 6.351 5.441 1.00 10.50 119 VAL A O 1
ATOM 1053 N N . LEU A 1 120 ? 24.853 6.170 3.844 1.00 9.76 120 LEU A N 1
ATOM 1054 C CA . LEU A 1 120 ? 25.034 4.737 4.041 1.00 8.75 120 LEU A CA 1
ATOM 1055 C C . LEU A 1 120 ? 25.981 4.497 5.220 1.00 8.24 120 LEU A C 1
ATOM 1056 O O . LEU A 1 120 ? 27.184 4.794 5.144 1.00 8.87 120 LEU A O 1
ATOM 1061 N N . LEU A 1 121 ? 25.423 3.951 6.303 1.00 8.50 121 LEU A N 1
ATOM 1062 C CA . LEU A 1 121 ? 26.169 3.734 7.530 1.00 8.28 121 LEU A CA 1
ATOM 1063 C C . LEU A 1 121 ? 26.693 2.299 7.524 1.00 7.79 121 LEU A C 1
ATOM 1064 O O . LEU A 1 121 ? 26.159 1.408 8.201 1.00 8.22 121 LEU A O 1
ATOM 1069 N N . LEU A 1 122 ? 27.736 2.087 6.720 1.00 8.15 122 LEU A N 1
ATOM 1070 C CA . LEU A 1 122 ? 28.256 0.754 6.413 1.00 7.22 122 LEU A CA 1
ATOM 1071 C C . LEU A 1 122 ? 29.397 0.365 7.330 1.00 7.72 122 LEU A C 1
ATOM 1072 O O . LEU A 1 122 ? 30.455 0.989 7.298 1.00 8.96 122 LEU A O 1
ATOM 1077 N N . ASN A 1 123 ? 29.202 -0.690 8.122 1.00 7.60 123 ASN A N 1
ATOM 1078 C CA . ASN A 1 123 ? 30.327 -1.354 8.795 1.00 7.57 123 ASN A CA 1
ATOM 1079 C C . ASN A 1 123 ? 30.981 -2.349 7.834 1.00 8.21 123 ASN A C 1
ATOM 1080 O O . ASN A 1 123 ? 30.308 -2.894 6.961 1.00 9.09 123 ASN A O 1
ATOM 1085 N N . THR A 1 124 ? 32.277 -2.603 7.976 1.00 8.90 124 THR A N 1
ATOM 1086 C CA . THR A 1 124 ? 32.911 -3.591 7.106 1.00 9.59 124 THR A CA 1
ATOM 1087 C C . THR A 1 124 ? 32.687 -5.030 7.578 1.00 8.37 124 THR A C 1
ATOM 1088 O O . THR A 1 124 ? 32.812 -5.976 6.786 1.00 9.17 124 THR A O 1
ATOM 1092 N N . VAL A 1 125 ? 32.393 -5.194 8.868 1.00 8.16 125 VAL A N 1
ATOM 1093 C CA . VAL A 1 125 ? 32.025 -6.494 9.443 1.00 8.04 125 VAL A CA 1
ATOM 1094 C C . VAL A 1 125 ? 30.635 -6.295 10.057 1.00 7.54 125 VAL A C 1
ATOM 1095 O O . VAL A 1 125 ? 30.425 -5.313 10.798 1.00 8.04 125 VAL A O 1
ATOM 1099 N N . LEU A 1 126 ? 29.690 -7.196 9.759 1.00 7.61 126 LEU A N 1
ATOM 1100 C CA . LEU A 1 126 ? 28.270 -6.928 10.055 1.00 7.45 126 LEU A CA 1
ATOM 1101 C C . LEU A 1 126 ? 27.694 -7.631 11.284 1.00 7.42 126 LEU A C 1
ATOM 1102 O O . LEU A 1 126 ? 26.528 -7.409 11.629 1.00 8.51 126 LEU A O 1
ATOM 1107 N N . THR A 1 127 ? 28.510 -8.446 11.960 1.00 7.67 127 THR A N 1
ATOM 1108 C CA . THR A 1 127 ? 28.081 -9.133 13.194 1.00 8.24 127 THR A CA 1
ATOM 1109 C C . THR A 1 127 ? 29.250 -9.204 14.180 1.00 8.33 127 THR A C 1
ATOM 1110 O O . THR A 1 127 ? 30.421 -9.044 13.791 1.00 8.61 127 THR A O 1
ATOM 1114 N N . VAL A 1 128 ? 28.928 -9.451 15.452 1.00 7.87 128 VAL A N 1
ATOM 1115 C CA . VAL A 1 128 ? 29.931 -9.585 16.514 1.00 8.03 128 VAL A CA 1
ATOM 1116 C C . VAL A 1 128 ? 29.335 -10.413 17.657 1.00 8.87 128 VAL A C 1
ATOM 1117 O O . VAL A 1 128 ? 28.132 -10.369 17.885 1.00 9.23 128 VAL A O 1
ATOM 1121 N N . ARG A 1 129 ? 30.179 -11.182 18.349 1.00 9.34 129 ARG A N 1
ATOM 1122 C CA . ARG A 1 129 ? 29.762 -11.865 19.574 1.00 9.91 129 ARG A CA 1
ATOM 1123 C C . ARG A 1 129 ? 29.718 -10.858 20.726 1.00 10.24 129 ARG A C 1
ATOM 1124 O O . ARG A 1 129 ? 30.620 -10.032 20.866 1.00 9.67 129 ARG A O 1
ATOM 1132 N N . ARG A 1 130 ? 28.670 -10.934 21.548 1.00 9.08 130 ARG A N 1
ATOM 1133 C CA . ARG A 1 130 ? 28.564 -10.072 22.726 1.00 9.10 130 ARG A CA 1
ATOM 1134 C C . ARG A 1 130 ? 29.857 -10.029 23.543 1.00 9.96 130 ARG A C 1
ATOM 1135 O O . ARG A 1 130 ? 30.438 -11.078 23.867 1.00 11.53 130 ARG A O 1
ATOM 1143 N N . GLY A 1 131 ? 30.293 -8.803 23.865 1.00 9.92 131 GLY A N 1
ATOM 1144 C CA . GLY A 1 131 ? 31.448 -8.572 24.747 1.00 10.66 131 GLY A CA 1
ATOM 1145 C C . GLY A 1 131 ? 32.803 -8.965 24.190 1.00 11.14 131 GLY A C 1
ATOM 1146 O O . GLY A 1 131 ? 33.787 -9.012 24.935 1.00 12.64 131 GLY A O 1
ATOM 1147 N N . GLN A 1 132 ? 32.869 -9.240 22.881 1.00 10.71 132 GLN A N 1
ATOM 1148 C CA A GLN A 1 132 ? 34.102 -9.740 22.270 0.50 10.75 132 GLN A CA 1
ATOM 1149 C CA B GLN A 1 132 ? 34.105 -9.732 22.270 0.50 10.98 132 GLN A CA 1
ATOM 1150 C C . GLN A 1 132 ? 34.402 -9.013 20.964 1.00 10.29 132 GLN A C 1
ATOM 1151 O O . GLN A 1 132 ? 34.044 -9.473 19.876 1.00 10.80 132 GLN A O 1
ATOM 1162 N N . ALA A 1 133 ? 35.063 -7.869 21.074 1.00 11.25 133 ALA A N 1
ATOM 1163 C CA . ALA A 1 133 ? 35.291 -7.041 19.908 1.00 12.30 133 ALA A CA 1
ATOM 1164 C C . ALA A 1 133 ? 36.061 -7.800 18.844 1.00 13.40 133 ALA A C 1
ATOM 1165 O O . ALA A 1 133 ? 36.961 -8.557 19.163 1.00 12.94 133 ALA A O 1
ATOM 1167 N N . ASN A 1 134 ? 35.683 -7.575 17.583 1.00 12.56 134 ASN A N 1
ATOM 1168 C CA . ASN A 1 134 ? 36.385 -8.119 16.411 1.00 12.94 134 ASN A CA 1
ATOM 1169 C C . ASN A 1 134 ? 36.332 -9.656 16.329 1.00 11.75 134 ASN A C 1
ATOM 1170 O O . ASN A 1 134 ? 37.089 -10.279 15.579 1.00 14.16 134 ASN A O 1
ATOM 1175 N N . SER A 1 135 ? 35.384 -10.258 17.062 1.00 11.96 135 SER A N 1
ATOM 1176 C CA . SER A 1 135 ? 35.253 -11.720 17.106 1.00 11.46 135 SER A CA 1
ATOM 1177 C C . SER A 1 135 ? 34.763 -12.353 15.797 1.00 11.58 135 SER A C 1
ATOM 1178 O O . SER A 1 135 ? 34.992 -13.553 15.578 1.00 14.35 135 SER A O 1
ATOM 1181 N N . HIS A 1 136 ? 34.103 -11.574 14.928 1.00 10.45 136 HIS A N 1
ATOM 1182 C CA . HIS A 1 136 ? 33.728 -12.080 13.604 1.00 11.44 136 HIS A CA 1
ATOM 1183 C C . HIS A 1 136 ? 34.609 -11.556 12.499 1.00 12.37 136 HIS A C 1
ATOM 1184 O O . HIS A 1 136 ? 34.244 -11.653 11.332 1.00 14.02 136 HIS A O 1
ATOM 1191 N N . LYS A 1 137 ? 35.785 -11.020 12.844 1.00 12.55 137 LYS A N 1
ATOM 1192 C CA . LYS A 1 137 ? 36.803 -10.671 11.837 1.00 13.12 137 LYS A CA 1
ATOM 1193 C C . LYS A 1 137 ? 37.194 -11.910 11.042 1.00 13.00 137 LYS A C 1
ATOM 1194 O O . LYS A 1 137 ? 37.376 -12.996 11.611 1.00 15.60 137 LYS A O 1
ATOM 1200 N N . GLY A 1 138 ? 37.295 -11.744 9.724 1.00 12.59 138 GLY A N 1
ATOM 1201 C CA . GLY A 1 138 ? 37.813 -12.793 8.843 1.00 13.90 138 GLY A CA 1
ATOM 1202 C C . GLY A 1 138 ? 36.894 -13.980 8.623 1.00 14.30 138 GLY A C 1
ATOM 1203 O O . GLY A 1 138 ? 37.352 -15.073 8.265 1.00 19.01 138 GLY A O 1
ATOM 1204 N N . LYS A 1 139 ? 35.596 -13.767 8.822 1.00 14.12 139 LYS A N 1
ATOM 1205 C CA . LYS A 1 139 ? 34.608 -14.839 8.671 1.00 13.73 139 LYS A CA 1
ATOM 1206 C C . LYS A 1 139 ? 33.853 -14.766 7.344 1.00 12.65 139 LYS A C 1
ATOM 1207 O O . LYS A 1 139 ? 33.014 -15.621 7.061 1.00 15.35 139 LYS A O 1
ATOM 1213 N N . GLY A 1 140 ? 34.126 -13.727 6.548 1.00 11.32 140 GLY A N 1
ATOM 1214 C CA . GLY A 1 140 ? 33.468 -13.554 5.247 1.00 12.35 140 GLY A CA 1
ATOM 1215 C C . GLY A 1 140 ? 32.854 -12.185 5.012 1.00 11.29 140 GLY A C 1
ATOM 1216 O O . GLY A 1 140 ? 32.634 -11.793 3.860 1.00 11.65 140 GLY A O 1
ATOM 1217 N N . TRP A 1 141 ? 32.566 -11.437 6.080 1.00 9.67 141 TRP A N 1
ATOM 1218 C CA . TRP A 1 141 ? 31.919 -10.138 5.891 1.00 9.00 141 TRP A CA 1
ATOM 1219 C C . TRP A 1 141 ? 32.732 -9.170 5.076 1.00 9.69 141 TRP A C 1
ATOM 1220 O O . TRP A 1 141 ? 32.161 -8.441 4.263 1.00 10.29 141 TRP A O 1
ATOM 1231 N N . GLU A 1 142 ? 34.057 -9.151 5.278 1.00 10.64 142 GLU A N 1
ATOM 1232 C CA . GLU A 1 142 ? 34.943 -8.192 4.594 1.00 11.95 142 GLU A CA 1
ATOM 1233 C C . GLU A 1 142 ? 34.926 -8.437 3.098 1.00 11.37 142 GLU A C 1
ATOM 1234 O O . GLU A 1 142 ? 35.052 -7.499 2.314 1.00 12.43 142 GLU A O 1
ATOM 1240 N N . ARG A 1 143 ? 34.759 -9.698 2.700 1.00 11.65 143 ARG A N 1
ATOM 1241 C CA A ARG A 1 143 ? 34.665 -10.025 1.286 0.50 11.88 143 ARG A CA 1
ATOM 1242 C CA B ARG A 1 143 ? 34.653 -10.035 1.280 0.50 12.20 143 ARG A CA 1
ATOM 1243 C C . ARG A 1 143 ? 33.419 -9.385 0.676 1.00 12.08 143 ARG A C 1
ATOM 1244 O O . ARG A 1 143 ? 33.487 -8.785 -0.397 1.00 13.20 143 ARG A O 1
ATOM 1259 N N . LEU A 1 144 ? 32.294 -9.484 1.385 1.00 11.61 144 LEU A N 1
ATOM 1260 C CA . LEU A 1 144 ? 31.049 -8.895 0.911 1.00 10.52 144 LEU A CA 1
ATOM 1261 C C . LEU A 1 144 ? 31.087 -7.366 0.948 1.00 10.51 144 LEU A C 1
ATOM 1262 O O . LEU A 1 144 ? 30.676 -6.710 -0.015 1.00 11.17 144 LEU A O 1
ATOM 1267 N N . THR A 1 145 ? 31.578 -6.790 2.046 1.00 9.74 145 THR A N 1
ATOM 1268 C CA . THR A 1 145 ? 31.538 -5.325 2.167 1.00 9.66 145 THR A CA 1
ATOM 1269 C C . THR A 1 145 ? 32.561 -4.654 1.229 1.00 9.98 145 THR A C 1
ATOM 1270 O O . THR A 1 145 ? 32.317 -3.548 0.742 1.00 9.46 145 THR A O 1
ATOM 1274 N N . ASP A 1 146 ? 33.664 -5.341 0.917 1.00 9.25 146 ASP A N 1
ATOM 1275 C CA . ASP A 1 146 ? 34.553 -4.870 -0.159 1.00 10.48 146 ASP A CA 1
ATOM 1276 C C . ASP A 1 146 ? 33.791 -4.773 -1.480 1.00 10.51 146 ASP A C 1
ATOM 1277 O O . ASP A 1 146 ? 34.002 -3.831 -2.247 1.00 11.11 146 ASP A O 1
ATOM 1282 N N . ARG A 1 147 ? 32.909 -5.744 -1.747 1.00 10.21 147 ARG A N 1
ATOM 1283 C CA . ARG A 1 147 ? 32.140 -5.739 -2.995 1.00 10.77 147 ARG A CA 1
ATOM 1284 C C . ARG A 1 147 ? 31.084 -4.635 -2.980 1.00 9.66 147 ARG A C 1
ATOM 1285 O O . ARG A 1 147 ? 30.795 -4.043 -4.022 1.00 10.94 147 ARG A O 1
ATOM 1293 N N . ILE A 1 148 ? 30.521 -4.342 -1.802 1.00 9.88 148 ILE A N 1
ATOM 1294 C CA . ILE A 1 148 ? 29.597 -3.198 -1.673 1.00 9.90 148 ILE A CA 1
ATOM 1295 C C . ILE A 1 148 ? 30.324 -1.897 -2.020 1.00 9.35 148 ILE A C 1
ATOM 1296 O O . ILE A 1 148 ? 29.784 -1.044 -2.750 1.00 10.45 148 ILE A O 1
ATOM 1301 N N . ILE A 1 149 ? 31.552 -1.755 -1.515 1.00 9.13 149 ILE A N 1
ATOM 1302 C CA . ILE A 1 149 ? 32.374 -0.589 -1.860 1.00 10.15 149 ILE A CA 1
ATOM 1303 C C . ILE A 1 149 ? 32.657 -0.577 -3.380 1.00 10.09 149 ILE A C 1
ATOM 1304 O O . ILE A 1 149 ? 32.525 0.473 -4.025 1.00 10.47 149 ILE A O 1
ATOM 1309 N N . ASP A 1 150 ? 33.004 -1.736 -3.951 1.00 10.18 150 ASP A N 1
ATOM 1310 C CA . ASP A 1 150 ? 33.265 -1.827 -5.387 1.00 10.22 150 ASP A CA 1
ATOM 1311 C C . ASP A 1 150 ? 32.087 -1.342 -6.213 1.00 10.16 150 ASP A C 1
ATOM 1312 O O . ASP A 1 150 ? 32.260 -0.561 -7.162 1.00 11.34 150 ASP A O 1
ATOM 1317 N N . VAL A 1 151 ? 30.880 -1.790 -5.873 1.00 10.26 151 VAL A N 1
ATOM 1318 C CA . VAL A 1 151 ? 29.735 -1.403 -6.715 1.00 12.03 151 VAL A CA 1
ATOM 1319 C C . VAL A 1 151 ? 29.396 0.081 -6.558 1.00 11.33 151 VAL A C 1
ATOM 1320 O O . VAL A 1 151 ? 28.970 0.724 -7.516 1.00 12.67 151 VAL A O 1
ATOM 1324 N N . LEU A 1 152 ? 29.610 0.638 -5.366 1.00 10.92 152 LEU A N 1
ATOM 1325 C CA . LEU A 1 152 ? 29.469 2.084 -5.194 1.00 11.08 152 LEU A CA 1
ATOM 1326 C C . LEU A 1 152 ? 30.532 2.846 -5.997 1.00 11.19 152 LEU A C 1
ATOM 1327 O O . LEU A 1 152 ? 30.231 3.861 -6.628 1.00 12.36 152 LEU A O 1
ATOM 1332 N N . SER A 1 153 ? 31.771 2.352 -5.992 1.00 11.05 153 SER A N 1
ATOM 1333 C CA . SER A 1 153 ? 32.834 2.978 -6.782 1.00 11.45 153 SER A CA 1
ATOM 1334 C C . SER A 1 153 ? 32.488 2.952 -8.272 1.00 11.38 153 SER A C 1
ATOM 1335 O O . SER A 1 153 ? 32.787 3.889 -9.007 1.00 12.26 153 SER A O 1
ATOM 1338 N N . GLU A 1 154 ? 31.831 1.882 -8.705 1.00 12.13 154 GLU A N 1
ATOM 1339 C CA . GLU A 1 154 ? 31.446 1.727 -10.109 1.00 12.90 154 GLU A CA 1
ATOM 1340 C C . GLU A 1 154 ? 30.243 2.591 -10.501 1.00 13.43 154 GLU A C 1
ATOM 1341 O O . GLU A 1 154 ? 29.981 2.774 -11.687 1.00 17.18 154 GLU A O 1
ATOM 1347 N N . ARG A 1 155 ? 29.544 3.158 -9.521 1.00 14.13 155 ARG A N 1
ATOM 1348 C CA . ARG A 1 155 ? 28.367 3.961 -9.825 1.00 14.69 155 ARG A CA 1
ATOM 1349 C C . ARG A 1 155 ? 28.781 5.221 -10.583 1.00 15.58 155 ARG A C 1
ATOM 1350 O O . ARG A 1 155 ? 29.796 5.852 -10.254 1.00 17.61 155 ARG A O 1
ATOM 1358 N N . GLU A 1 156 ? 28.006 5.556 -11.611 1.00 17.39 156 GLU A N 1
ATOM 1359 C CA . GLU A 1 156 ? 28.249 6.741 -12.419 1.00 20.23 156 GLU A CA 1
ATOM 1360 C C . GLU A 1 156 ? 28.098 8.025 -11.599 1.00 19.32 156 GLU A C 1
ATOM 1361 O O . GLU A 1 156 ? 28.991 8.884 -11.589 1.00 21.21 156 GLU A O 1
ATOM 1367 N N . ARG A 1 157 ? 26.979 8.137 -10.893 1.00 17.97 157 ARG A N 1
ATOM 1368 C CA . ARG A 1 157 ? 26.707 9.316 -10.067 1.00 15.83 157 ARG A CA 1
ATOM 1369 C C . ARG A 1 157 ? 27.644 9.318 -8.858 1.00 15.99 157 ARG A C 1
ATOM 1370 O O . ARG A 1 157 ? 27.692 8.339 -8.112 1.00 15.85 157 ARG A O 1
ATOM 1378 N N . PRO A 1 158 ? 28.407 10.412 -8.665 1.00 14.33 158 PRO A N 1
ATOM 1379 C CA . PRO A 1 158 ? 29.421 10.430 -7.601 1.00 14.29 158 PRO A CA 1
ATOM 1380 C C . PRO A 1 158 ? 28.876 10.187 -6.200 1.00 13.58 158 PRO A C 1
ATOM 1381 O O . PRO A 1 158 ? 27.734 10.555 -5.891 1.00 14.98 158 PRO A O 1
ATOM 1385 N N . VAL A 1 159 ? 29.720 9.548 -5.393 1.00 12.71 159 VAL A N 1
ATOM 1386 C CA . VAL A 1 159 ? 29.479 9.228 -3.986 1.00 11.92 159 VAL A CA 1
ATOM 1387 C C . VAL A 1 159 ? 30.532 9.967 -3.161 1.00 12.13 159 VAL A C 1
ATOM 1388 O O . VAL A 1 159 ? 31.660 10.144 -3.606 1.00 12.82 159 VAL A O 1
ATOM 1392 N N . ILE A 1 160 ? 30.150 10.430 -1.974 1.00 12.58 160 ILE A N 1
ATOM 1393 C CA . ILE A 1 160 ? 31.088 11.063 -1.048 1.00 12.15 160 ILE A CA 1
ATOM 1394 C C . ILE A 1 160 ? 31.414 10.061 0.064 1.00 11.43 160 ILE A C 1
ATOM 1395 O O . ILE A 1 160 ? 30.519 9.649 0.800 1.00 12.81 160 ILE A O 1
ATOM 1400 N N . PHE A 1 161 ? 32.683 9.669 0.179 1.00 11.43 161 PHE A N 1
ATOM 1401 C CA . PHE A 1 161 ? 33.111 8.696 1.200 1.00 10.71 161 PHE A CA 1
ATOM 1402 C C . PHE A 1 161 ? 33.789 9.439 2.349 1.00 12.06 161 PHE A C 1
ATOM 1403 O O . PHE A 1 161 ? 34.750 10.175 2.127 1.00 13.02 161 PHE A O 1
ATOM 1411 N N . ILE A 1 162 ? 33.286 9.232 3.568 1.00 11.41 162 ILE A N 1
ATOM 1412 C CA . ILE A 1 162 ? 33.886 9.787 4.779 1.00 10.51 162 ILE A CA 1
ATOM 1413 C C . ILE A 1 162 ? 34.624 8.636 5.462 1.00 10.75 162 ILE A C 1
ATOM 1414 O O . ILE A 1 162 ? 34.008 7.636 5.863 1.00 11.44 162 ILE A O 1
ATOM 1419 N N . LEU A 1 163 ? 35.946 8.779 5.557 1.00 11.12 163 LEU A N 1
ATOM 1420 C CA . LEU A 1 163 ? 36.842 7.706 6.015 1.00 11.15 163 LEU A CA 1
ATOM 1421 C C . LEU A 1 163 ? 37.596 8.161 7.276 1.00 11.21 163 LEU A C 1
ATOM 1422 O O . LEU A 1 163 ? 38.607 8.882 7.204 1.00 11.78 163 LEU A O 1
ATOM 1427 N N . TRP A 1 164 ? 37.065 7.759 8.428 1.00 10.73 164 TRP A N 1
ATOM 1428 C CA . TRP A 1 164 ? 37.626 8.132 9.722 1.00 10.65 164 TRP A CA 1
ATOM 1429 C C . TRP A 1 164 ? 38.523 7.054 10.242 1.00 11.24 164 TRP A C 1
ATOM 1430 O O . TRP A 1 164 ? 38.058 5.928 10.482 1.00 11.28 164 TRP A O 1
ATOM 1441 N N . GLY A 1 165 ? 39.805 7.376 10.420 1.00 10.93 165 GLY A N 1
ATOM 1442 C CA . GLY A 1 165 ? 40.77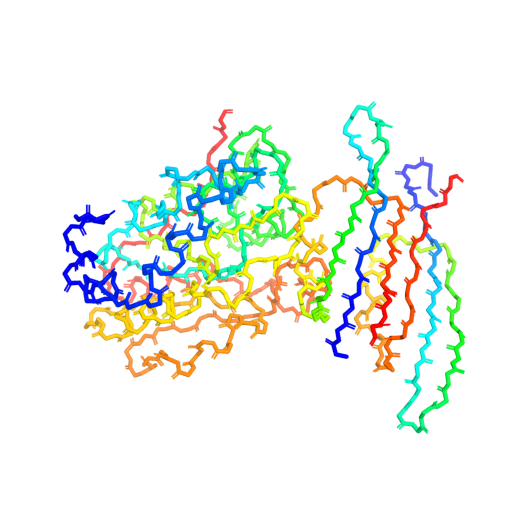0 6.422 10.968 1.00 11.93 165 GLY A CA 1
ATOM 1443 C C . GLY A 1 165 ? 41.484 5.588 9.919 1.00 12.73 165 GLY A C 1
ATOM 1444 O O . GLY A 1 165 ? 41.132 5.604 8.728 1.00 13.23 165 GLY A O 1
ATOM 1445 N N . ARG A 1 166 ? 42.475 4.835 10.377 1.00 14.49 166 ARG A N 1
ATOM 1446 C CA . ARG A 1 166 ? 43.365 4.092 9.482 1.00 15.73 166 ARG A CA 1
ATOM 1447 C C . ARG A 1 166 ? 42.703 2.944 8.729 1.00 15.26 166 ARG A C 1
ATOM 1448 O O . ARG A 1 166 ? 42.957 2.772 7.529 1.00 17.02 166 ARG A O 1
ATOM 1456 N N A HIS A 1 167 ? 41.867 2.166 9.412 0.50 14.76 167 HIS A N 1
ATOM 1457 N N B HIS A 1 167 ? 41.884 2.153 9.433 0.50 14.72 167 HIS A N 1
ATOM 1458 C CA A HIS A 1 167 ? 41.193 1.027 8.779 0.50 15.76 167 HIS A CA 1
ATOM 1459 C CA B HIS A 1 167 ? 41.155 1.035 8.815 0.50 16.19 167 HIS A CA 1
ATOM 1460 C C A HIS A 1 167 ? 40.268 1.457 7.661 0.50 14.47 167 HIS A C 1
ATOM 1461 C C B HIS A 1 167 ? 40.362 1.534 7.637 0.50 14.52 167 HIS A C 1
ATOM 1462 O O A HIS A 1 167 ? 40.253 0.849 6.592 0.50 15.26 167 HIS A O 1
ATOM 1463 O O B HIS A 1 167 ? 40.518 1.046 6.518 0.50 15.39 167 HIS A O 1
ATOM 1476 N N . ALA A 1 168 ? 39.509 2.528 7.877 1.00 13.08 168 ALA A N 1
ATOM 1477 C CA . ALA A 1 168 ? 38.617 3.049 6.835 1.00 13.37 168 ALA A CA 1
ATOM 1478 C C . ALA A 1 168 ? 39.411 3.610 5.657 1.00 13.92 168 ALA A C 1
ATOM 1479 O O . ALA A 1 168 ? 39.039 3.412 4.497 1.00 13.51 168 ALA A O 1
ATOM 1481 N N . GLN A 1 169 ? 40.521 4.284 5.955 1.00 14.62 169 GLN A N 1
ATOM 1482 C CA . GLN A 1 169 ? 41.359 4.863 4.907 1.00 13.89 169 GLN A CA 1
ATOM 1483 C C . GLN A 1 169 ? 42.017 3.819 3.999 1.00 14.89 169 GLN A C 1
ATOM 1484 O O . GLN A 1 169 ? 42.340 4.122 2.846 1.00 17.42 169 GLN A O 1
ATOM 1490 N N . MET A 1 170 ? 42.177 2.589 4.494 1.00 15.15 170 MET A N 1
ATOM 1491 C CA A MET A 1 170 ? 42.734 1.509 3.679 0.57 16.46 170 MET A CA 1
ATOM 1492 C CA B MET A 1 170 ? 42.722 1.503 3.684 0.43 16.86 170 MET A CA 1
ATOM 1493 C C . MET A 1 170 ? 41.839 1.217 2.468 1.00 15.89 170 MET A C 1
ATOM 1494 O O . MET A 1 170 ? 42.314 0.702 1.457 1.00 19.05 170 MET A O 1
ATOM 1503 N N . LYS A 1 171 ? 40.550 1.554 2.564 1.00 14.83 171 LYS A N 1
ATOM 1504 C CA . LYS A 1 171 ? 39.601 1.301 1.462 1.00 14.40 171 LYS A CA 1
ATOM 1505 C C . LYS A 1 171 ? 39.707 2.277 0.289 1.00 15.53 171 LYS A C 1
ATOM 1506 O O . LYS A 1 171 ? 39.063 2.078 -0.748 1.00 16.20 171 LYS A O 1
ATOM 1512 N N . LYS A 1 172 ? 40.518 3.321 0.452 1.00 15.86 172 LYS A N 1
ATOM 1513 C CA . LYS A 1 172 ? 40.789 4.276 -0.624 1.00 17.21 172 LYS A CA 1
ATOM 1514 C C . LYS A 1 172 ? 41.189 3.564 -1.924 1.00 15.58 172 LYS A C 1
ATOM 1515 O O . LYS A 1 172 ? 40.763 3.974 -3.013 1.00 16.31 172 LYS A O 1
ATOM 1521 N N . GLU A 1 173 ? 41.969 2.483 -1.818 1.00 15.86 173 GLU A N 1
ATOM 1522 C CA A GLU A 1 173 ? 42.434 1.742 -2.996 0.77 15.86 173 GLU A CA 1
ATOM 1523 C CA B GLU A 1 173 ? 42.434 1.780 -3.018 0.23 15.75 173 GLU A CA 1
ATOM 1524 C C . GLU A 1 173 ? 41.294 1.156 -3.830 1.00 14.94 173 GLU A C 1
ATOM 1525 O O . GLU A 1 173 ? 41.478 0.858 -4.998 1.00 16.81 173 GLU A O 1
ATOM 1536 N N . ARG A 1 174 ? 40.127 0.971 -3.219 1.00 14.01 174 ARG A N 1
ATOM 1537 C CA . ARG A 1 174 ? 38.971 0.396 -3.923 1.00 13.31 174 ARG A CA 1
ATOM 1538 C C . ARG A 1 174 ? 38.111 1.464 -4.594 1.00 12.21 174 ARG A C 1
ATOM 1539 O O . ARG A 1 174 ? 37.192 1.135 -5.348 1.00 13.54 174 ARG A O 1
ATOM 1547 N N . ILE A 1 175 ? 38.384 2.738 -4.298 1.00 12.20 175 ILE A N 1
ATOM 1548 C CA . ILE A 1 175 ? 37.483 3.832 -4.677 1.00 11.91 175 ILE A CA 1
ATOM 1549 C C . ILE A 1 175 ? 38.049 4.624 -5.846 1.00 12.77 175 ILE A C 1
ATOM 1550 O O . ILE A 1 175 ? 39.194 5.087 -5.804 1.00 13.72 175 ILE A O 1
ATOM 1555 N N . ASP A 1 176 ? 37.241 4.790 -6.889 1.00 11.78 176 ASP A N 1
ATOM 1556 C CA . ASP A 1 176 ? 37.677 5.521 -8.077 1.00 12.36 176 ASP A CA 1
ATOM 1557 C C . ASP A 1 176 ? 37.582 7.033 -7.838 1.00 13.90 176 ASP A C 1
ATOM 1558 O O . ASP A 1 176 ? 36.511 7.632 -7.975 1.00 12.83 176 ASP A O 1
ATOM 1563 N N . THR A 1 177 ? 38.705 7.648 -7.483 1.00 15.64 177 THR A N 1
ATOM 1564 C CA . THR A 1 177 ? 38.697 9.072 -7.140 1.00 17.61 177 THR A CA 1
ATOM 1565 C C . THR A 1 177 ? 38.678 9.992 -8.360 1.00 17.39 177 THR A C 1
ATOM 1566 O O . THR A 1 177 ? 38.713 11.215 -8.218 1.00 20.52 177 THR A O 1
ATOM 1570 N N . SER A 1 178 ? 38.590 9.420 -9.560 1.00 17.03 178 SER A N 1
ATOM 1571 C CA . SER A 1 178 ? 38.321 10.244 -10.743 1.00 17.52 178 SER A CA 1
ATOM 1572 C C . SER A 1 178 ? 36.863 10.743 -10.754 1.00 16.38 178 SER A C 1
ATOM 1573 O O . SER A 1 178 ? 36.547 11.734 -11.430 1.00 20.10 178 SER A O 1
ATOM 1576 N N . LYS A 1 179 ? 35.997 10.073 -9.983 1.00 14.61 179 LYS A N 1
ATOM 1577 C CA . LYS A 1 179 ? 34.566 10.397 -9.904 1.00 15.33 179 LYS A CA 1
ATOM 1578 C C . LYS A 1 179 ? 34.148 10.774 -8.481 1.00 14.55 179 LYS A C 1
ATOM 1579 O O . LYS A 1 179 ? 33.375 11.707 -8.275 1.00 17.35 179 LYS A O 1
ATOM 1585 N N . HIS A 1 180 ? 34.636 10.014 -7.503 1.00 12.84 180 HIS A N 1
ATOM 1586 C CA . HIS A 1 180 ? 34.131 10.114 -6.140 1.00 12.89 180 HIS A CA 1
ATOM 1587 C C . HIS A 1 180 ? 34.939 11.023 -5.273 1.00 14.62 180 HIS A C 1
ATOM 1588 O O . HIS A 1 180 ? 36.083 11.354 -5.592 1.00 17.29 180 HIS A O 1
ATOM 1595 N N . PHE A 1 181 ? 34.330 11.449 -4.174 1.00 14.55 181 PHE A N 1
ATOM 1596 C CA . PHE A 1 181 ? 34.961 12.390 -3.267 1.00 15.96 181 PHE A CA 1
ATOM 1597 C C . PHE A 1 181 ? 35.343 11.688 -1.977 1.00 14.66 181 PHE A C 1
ATOM 1598 O O . PHE A 1 181 ? 34.608 10.824 -1.498 1.00 15.93 181 PHE A O 1
ATOM 1606 N N . ILE A 1 182 ? 36.498 12.058 -1.427 1.00 15.02 182 ILE A N 1
ATOM 1607 C CA . ILE A 1 182 ? 36.979 11.500 -0.159 1.00 15.26 182 ILE A CA 1
ATOM 1608 C C . ILE A 1 182 ? 37.156 12.608 0.882 1.00 15.25 182 ILE A C 1
ATOM 1609 O O . ILE A 1 182 ? 37.826 13.604 0.621 1.00 18.29 182 ILE A O 1
A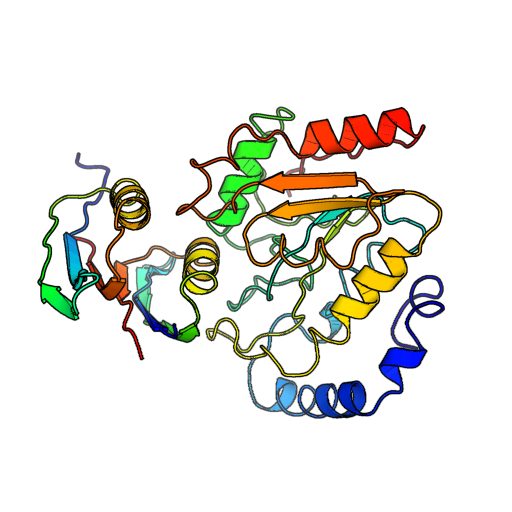TOM 1614 N N . ILE A 1 183 ? 36.555 12.411 2.055 1.00 13.99 183 ILE A N 1
ATOM 1615 C CA . ILE A 1 183 ? 36.787 13.246 3.232 1.00 13.24 183 ILE A CA 1
ATOM 1616 C C . ILE A 1 183 ? 37.386 12.287 4.243 1.00 13.10 183 ILE A C 1
ATOM 1617 O O . ILE A 1 183 ? 36.752 11.298 4.611 1.00 14.52 183 ILE A O 1
ATOM 1622 N N . GLU A 1 184 ? 38.620 12.550 4.655 1.00 13.83 184 GLU A N 1
ATOM 1623 C CA . GLU A 1 184 ? 39.306 11.666 5.590 1.00 14.56 184 GLU A CA 1
ATOM 1624 C C . GLU A 1 184 ? 39.963 12.430 6.731 1.00 14.69 184 GLU A C 1
ATOM 1625 O O . GLU A 1 184 ? 40.395 13.572 6.571 1.00 17.47 184 GLU A O 1
ATOM 1631 N N . SER A 1 185 ? 40.031 11.782 7.886 1.00 13.59 185 SER A N 1
ATOM 1632 C CA . SER A 1 185 ? 40.663 12.362 9.064 1.00 13.27 185 SER A CA 1
ATOM 1633 C C . SER A 1 185 ? 41.003 11.262 10.052 1.00 13.60 185 SER A C 1
ATOM 1634 O O . SER A 1 185 ? 40.687 10.078 9.832 1.00 13.35 185 SER A O 1
ATOM 1637 N N . THR A 1 186 ? 41.622 11.648 11.160 1.00 14.49 186 THR A N 1
ATOM 1638 C CA . THR A 1 186 ? 41.792 10.701 12.261 1.00 13.55 186 THR A CA 1
ATOM 1639 C C . THR A 1 186 ? 40.436 10.252 12.795 1.00 13.43 186 THR A C 1
ATOM 1640 O O . THR A 1 186 ? 39.403 10.849 12.509 1.00 12.43 186 THR A O 1
ATOM 1644 N N . HIS A 1 187 ? 40.457 9.175 13.558 1.00 12.19 187 HIS A N 1
ATOM 1645 C CA . HIS A 1 187 ? 39.243 8.568 14.091 1.00 11.37 187 HIS A CA 1
ATOM 1646 C C . HIS A 1 187 ? 38.658 9.384 15.238 1.00 10.99 187 HIS A C 1
ATOM 1647 O O . HIS A 1 187 ? 39.409 10.031 15.971 1.00 12.56 187 HIS A O 1
ATOM 1654 N N . PRO A 1 188 ? 37.312 9.364 15.413 1.00 9.96 188 PRO A N 1
ATOM 1655 C CA . PRO A 1 188 ? 36.707 10.089 16.545 1.00 11.00 188 PRO A CA 1
ATOM 1656 C C . PRO A 1 188 ? 36.917 9.461 17.930 1.00 10.94 188 PRO A C 1
ATOM 1657 O O . PRO A 1 188 ? 36.497 10.058 18.916 1.00 12.23 188 PRO A O 1
ATOM 1661 N N . SER A 1 189 ? 37.541 8.282 18.019 1.00 10.73 189 SER A N 1
ATOM 1662 C CA . SER A 1 189 ? 37.961 7.747 19.326 1.00 11.47 189 SER A CA 1
ATOM 1663 C C . SER A 1 189 ? 38.689 8.823 20.154 1.00 11.98 189 SER A C 1
ATOM 1664 O O . SER A 1 189 ? 39.483 9.601 19.607 1.00 11.53 189 SER A O 1
ATOM 1667 N N . PRO A 1 190 ? 38.453 8.856 21.483 1.00 11.09 190 PRO A N 1
ATOM 1668 C CA . PRO A 1 190 ? 39.191 9.833 22.295 1.00 12.12 190 PRO A CA 1
ATOM 1669 C C . PRO A 1 190 ? 40.729 9.806 22.138 1.00 12.94 190 PRO A C 1
ATOM 1670 O O . PRO A 1 190 ? 41.382 10.824 22.382 1.00 14.78 190 PRO A O 1
ATOM 1674 N N . PHE A 1 191 ? 41.318 8.674 21.745 1.00 12.25 191 PHE A N 1
ATOM 1675 C CA . PHE A 1 191 ? 42.768 8.647 21.537 1.00 12.81 191 PHE A CA 1
ATOM 1676 C C . PHE A 1 191 ? 43.213 9.521 20.362 1.00 13.48 191 PHE A C 1
ATOM 1677 O O . PHE A 1 191 ? 44.335 10.013 20.360 1.00 17.69 191 PHE A O 1
ATOM 1685 N N . SER A 1 192 ? 42.344 9.704 19.368 1.00 12.74 192 SER A N 1
ATOM 1686 C CA . SER A 1 192 ? 42.742 10.392 18.138 1.00 14.57 192 SER A CA 1
ATOM 1687 C C . SER A 1 192 ? 41.909 11.610 17.725 1.00 13.88 192 SER A C 1
ATOM 1688 O O . SER A 1 192 ? 42.296 12.326 16.796 1.00 14.83 192 SER A O 1
ATOM 1691 N N . ALA A 1 193 ? 40.777 11.849 18.386 1.00 13.16 193 ALA A N 1
ATOM 1692 C CA . ALA A 1 193 ? 39.875 12.932 17.949 1.00 14.25 193 ALA A CA 1
ATOM 1693 C C . ALA A 1 193 ? 40.549 14.308 17.905 1.00 16.77 193 ALA A C 1
ATOM 1694 O O . ALA A 1 193 ? 40.293 15.096 16.989 1.00 17.93 193 ALA A O 1
ATOM 1696 N N A ARG A 1 194 ? 41.409 14.590 18.882 0.50 16.89 194 ARG A N 1
ATOM 1697 N N B ARG A 1 194 ? 41.412 14.578 18.883 0.50 16.62 194 ARG A N 1
ATOM 1698 C CA A ARG A 1 194 ? 42.058 15.900 18.962 0.50 19.56 194 ARG A CA 1
ATOM 1699 C CA B ARG A 1 194 ? 42.086 15.874 18.994 0.50 19.28 194 ARG A CA 1
ATOM 1700 C C A ARG A 1 194 ? 43.327 15.974 18.106 0.50 20.41 194 ARG A C 1
ATOM 1701 C C B ARG A 1 194 ? 43.259 16.023 18.024 0.50 20.44 194 ARG A C 1
ATOM 1702 O O A ARG A 1 194 ? 44.104 16.928 18.218 0.50 23.28 194 ARG A O 1
ATOM 1703 O O B ARG A 1 194 ? 43.900 17.077 17.971 0.50 22.83 194 ARG A O 1
ATOM 1718 N N . ASN A 1 195 ? 43.522 14.972 17.249 1.00 19.70 195 ASN A N 1
ATOM 1719 C CA . ASN A 1 195 ? 44.657 14.944 16.325 1.00 20.76 195 ASN A CA 1
ATOM 1720 C C . ASN A 1 195 ? 44.279 15.142 14.848 1.00 20.09 195 ASN A C 1
ATOM 1721 O O . ASN A 1 195 ? 45.086 14.896 13.943 1.00 21.53 195 ASN A O 1
ATOM 1726 N N . GLY A 1 196 ? 43.058 15.604 14.605 1.00 17.81 196 GLY A N 1
ATOM 1727 C CA . GLY A 1 196 ? 42.636 15.953 13.245 1.00 17.86 196 GLY A CA 1
ATOM 1728 C C . GLY A 1 196 ? 41.135 15.902 13.041 1.00 17.17 196 GLY A C 1
ATOM 1729 O O . GLY A 1 196 ? 40.570 16.732 12.321 1.00 20.18 196 GLY A O 1
ATOM 1730 N N . PHE A 1 197 ? 40.484 14.914 13.647 1.00 15.15 197 PHE A N 1
ATOM 1731 C CA . PHE A 1 197 ? 39.031 14.780 13.523 1.00 14.56 197 PHE A CA 1
ATOM 1732 C C . PHE A 1 197 ? 38.317 16.066 13.957 1.00 15.06 197 PHE A C 1
ATOM 1733 O O . PHE A 1 197 ? 37.494 16.604 13.217 1.00 15.37 197 PHE A O 1
ATOM 1741 N N . PHE A 1 198 ? 38.622 16.552 15.156 1.00 15.44 198 PHE A N 1
ATOM 1742 C CA . PHE A 1 198 ? 38.050 17.825 15.595 1.00 15.78 198 PHE A CA 1
ATOM 1743 C C . PHE A 1 198 ? 38.565 18.960 14.712 1.00 16.44 198 PHE A C 1
ATOM 1744 O O . PHE A 1 198 ? 39.774 19.110 14.507 1.00 18.93 198 PHE A O 1
ATOM 1752 N N . GLY A 1 199 ? 37.637 19.728 14.158 1.00 15.93 199 GLY A N 1
ATOM 1753 C CA . GLY A 1 199 ? 37.987 20.806 13.233 1.00 16.16 199 GLY A CA 1
ATOM 1754 C C . GLY A 1 199 ? 37.984 20.401 11.764 1.00 17.02 199 GLY A C 1
ATOM 1755 O O . GLY A 1 199 ? 38.127 21.252 10.888 1.00 20.23 199 GLY A O 1
ATOM 1756 N N . SER A 1 200 ? 37.800 19.113 11.481 1.00 16.88 200 SER A N 1
ATOM 1757 C CA . SER A 1 200 ? 37.816 18.637 10.094 1.00 16.40 200 SER A CA 1
ATOM 1758 C C . SER A 1 200 ? 36.582 19.045 9.270 1.00 17.04 200 SER A C 1
ATOM 1759 O O . SER A 1 200 ? 36.636 19.038 8.034 1.00 18.28 200 SER A O 1
ATOM 1762 N N A ARG A 1 201 ? 35.490 19.390 9.956 0.50 16.08 201 ARG A N 1
ATOM 1763 N N B ARG A 1 201 ? 35.488 19.383 9.956 0.50 15.99 201 ARG A N 1
ATOM 1764 C CA A ARG A 1 201 ? 34.234 19.829 9.322 0.50 17.40 201 ARG A CA 1
ATOM 1765 C CA B ARG A 1 201 ? 34.237 19.830 9.322 0.50 17.23 201 ARG A CA 1
ATOM 1766 C C A ARG A 1 201 ? 33.718 18.886 8.219 0.50 15.41 201 ARG A C 1
ATOM 1767 C C B ARG A 1 201 ? 33.718 18.887 8.219 0.50 15.39 201 ARG A C 1
ATOM 1768 O O A ARG A 1 201 ? 33.419 19.333 7.109 0.50 15.73 201 ARG A O 1
ATOM 1769 O O B ARG A 1 201 ? 33.419 19.334 7.109 0.50 15.70 201 ARG A O 1
ATOM 1784 N N . PRO A 1 202 ? 33.593 17.579 8.521 1.00 14.46 202 PRO A N 1
ATOM 1785 C CA . PRO A 1 202 ? 33.196 16.646 7.448 1.00 13.64 202 PRO A CA 1
ATOM 1786 C C . PRO A 1 202 ? 31.761 16.829 6.940 1.00 14.10 202 PRO A C 1
ATOM 1787 O O . PRO A 1 202 ? 31.469 16.508 5.780 1.00 14.65 202 PRO A O 1
ATOM 1791 N N . PHE A 1 203 ? 30.886 17.339 7.805 1.00 14.25 203 PHE A N 1
ATOM 1792 C CA . PHE A 1 203 ? 29.459 17.436 7.504 1.00 13.59 203 PHE A CA 1
ATOM 1793 C C . PHE A 1 203 ? 29.154 18.581 6.536 1.00 15.35 203 PHE A C 1
ATOM 1794 O O . PHE A 1 203 ? 28.460 18.381 5.532 1.00 16.74 203 PHE A O 1
ATOM 1802 N N . SER A 1 204 ? 29.698 19.764 6.818 1.00 15.19 204 SER A N 1
ATOM 1803 C CA . SER A 1 204 ? 29.567 20.883 5.886 1.00 16.11 204 SER A CA 1
ATOM 1804 C C . SER A 1 204 ? 30.325 20.611 4.582 1.00 17.08 204 SER A C 1
ATOM 1805 O O . SER A 1 204 ? 29.854 20.971 3.496 1.00 18.26 204 SER A O 1
ATOM 1808 N N . ARG A 1 205 ? 31.485 19.962 4.681 1.00 16.53 205 ARG A N 1
ATOM 1809 C CA . ARG A 1 205 ? 32.248 19.597 3.475 1.00 15.86 205 ARG A CA 1
ATOM 1810 C C . ARG A 1 205 ? 31.460 18.657 2.579 1.00 15.80 205 ARG A C 1
ATOM 1811 O O . ARG A 1 205 ? 31.407 18.850 1.357 1.00 17.49 205 ARG A O 1
ATOM 1819 N N . ALA A 1 206 ? 30.821 17.658 3.186 1.00 15.55 206 ALA A N 1
ATOM 1820 C CA . ALA A 1 206 ? 29.981 16.745 2.416 1.00 15.94 206 ALA A CA 1
ATOM 1821 C C . ALA A 1 206 ? 28.853 17.507 1.718 1.00 16.81 206 ALA A C 1
ATOM 1822 O O . ALA A 1 206 ? 28.619 17.312 0.524 1.00 16.35 206 ALA A O 1
ATOM 1824 N N . ASN A 1 207 ? 28.179 18.394 2.449 1.00 17.05 207 ASN A N 1
ATOM 1825 C CA . ASN A 1 207 ? 27.103 19.181 1.865 1.00 17.05 207 ASN A CA 1
ATOM 1826 C C . ASN A 1 207 ? 27.561 20.091 0.734 1.00 18.47 207 ASN A C 1
ATOM 1827 O O . ASN A 1 207 ? 26.820 20.294 -0.224 1.00 21.33 207 ASN A O 1
ATOM 1832 N N . ALA A 1 208 ? 28.778 20.623 0.840 1.00 18.62 208 ALA A N 1
ATOM 1833 C CA . ALA A 1 208 ? 29.338 21.463 -0.225 1.00 18.66 208 ALA A CA 1
ATOM 1834 C C . ALA A 1 208 ? 29.590 20.659 -1.505 1.00 20.19 208 ALA A C 1
ATOM 1835 O O . ALA A 1 208 ? 29.361 21.166 -2.611 1.00 22.75 208 ALA A O 1
ATOM 1837 N N . TYR A 1 209 ? 30.036 19.408 -1.365 1.00 19.32 209 TYR A N 1
ATOM 1838 C CA . TYR A 1 209 ? 30.193 18.541 -2.538 1.00 19.25 209 TYR A CA 1
ATOM 1839 C C . TYR A 1 209 ? 28.839 18.236 -3.170 1.00 20.58 209 TYR A C 1
ATOM 1840 O O . TYR A 1 209 ? 28.710 18.244 -4.396 1.00 23.79 209 TYR A O 1
ATOM 1849 N N . LEU A 1 210 ? 27.836 17.957 -2.335 1.00 19.94 210 LEU A N 1
ATOM 1850 C CA . LEU A 1 210 ? 26.477 17.709 -2.830 1.00 19.49 210 LEU A CA 1
ATOM 1851 C C . LEU A 1 210 ? 25.911 18.904 -3.597 1.00 21.14 210 LEU A C 1
ATOM 1852 O O . LEU A 1 210 ? 25.378 18.753 -4.706 1.00 23.04 210 LEU A O 1
ATOM 1857 N N . GLU A 1 211 ? 26.026 20.093 -3.012 1.00 22.55 211 GLU A N 1
ATOM 1858 C CA . GLU A 1 211 ? 25.525 21.299 -3.666 1.00 26.18 211 GLU A CA 1
ATOM 1859 C C . GLU A 1 211 ? 26.188 21.563 -5.023 1.00 26.54 211 GLU A C 1
ATOM 1860 O O . GLU A 1 211 ? 25.511 21.959 -5.973 1.00 28.13 211 GLU A O 1
ATOM 1866 N N . LYS A 1 212 ? 27.491 21.294 -5.128 1.00 25.24 212 LYS A N 1
ATOM 1867 C CA . LYS A 1 212 ? 28.208 21.453 -6.403 1.00 29.21 212 LYS A CA 1
ATOM 1868 C C . LYS A 1 212 ? 27.611 20.561 -7.490 1.00 29.85 212 LYS A C 1
ATOM 1869 O O . LYS A 1 212 ? 27.632 20.911 -8.677 1.00 33.33 212 LYS A O 1
ATOM 1875 N N . MET A 1 213 ? 27.065 19.420 -7.071 1.00 27.09 213 MET A N 1
ATOM 1876 C CA . MET A 1 213 ? 26.469 18.447 -7.988 1.00 29.05 213 MET A CA 1
ATOM 1877 C C . MET A 1 213 ? 24.975 18.649 -8.225 1.00 28.18 213 MET A C 1
ATOM 1878 O O . MET A 1 213 ? 24.349 17.878 -8.960 1.00 31.63 213 MET A O 1
ATOM 1883 N N . GLY A 1 214 ? 24.409 19.684 -7.611 1.00 26.14 214 GLY A N 1
ATOM 1884 C CA . GLY A 1 214 ? 22.988 19.979 -7.747 1.00 28.45 214 GLY A CA 1
ATOM 1885 C C . GLY A 1 214 ? 22.103 19.052 -6.935 1.00 28.56 214 GLY A C 1
ATOM 1886 O O . GLY A 1 214 ? 20.922 18.883 -7.245 1.00 31.33 214 GLY A O 1
ATOM 1887 N N . GLU A 1 215 ? 22.682 18.450 -5.897 1.00 26.53 215 GLU A N 1
ATOM 1888 C CA . GLU A 1 215 ? 21.956 17.556 -4.997 1.00 25.61 215 GLU A CA 1
ATOM 1889 C C . GLU A 1 215 ? 21.584 18.279 -3.710 1.00 26.65 215 GLU A C 1
ATOM 1890 O O . GLU A 1 215 ? 22.300 19.178 -3.266 1.00 28.36 215 GLU A O 1
ATOM 1896 N N . ALA A 1 216 ? 20.467 17.876 -3.111 1.00 25.23 216 ALA A N 1
ATOM 1897 C CA . ALA A 1 216 ? 20.032 18.444 -1.837 1.00 24.10 216 ALA A CA 1
ATOM 1898 C C . ALA A 1 216 ? 20.989 18.034 -0.717 1.00 22.61 216 ALA A C 1
ATOM 1899 O O . ALA A 1 216 ? 21.393 16.872 -0.649 1.00 22.96 216 ALA A O 1
ATOM 1901 N N . PRO A 1 217 ? 21.365 18.991 0.156 1.00 22.38 217 PRO A N 1
ATOM 1902 C CA . PRO A 1 217 ? 22.245 18.671 1.280 1.00 20.50 217 PRO A CA 1
ATOM 1903 C C . PRO A 1 217 ? 21.544 17.809 2.325 1.00 19.42 217 PRO A C 1
ATOM 1904 O O . PRO A 1 217 ? 20.309 17.712 2.334 1.00 21.18 217 PRO A O 1
ATOM 1908 N N . ILE A 1 218 ? 22.344 17.193 3.187 1.00 17.36 218 ILE A N 1
ATOM 1909 C CA . ILE A 1 218 ? 21.842 16.436 4.328 1.00 16.84 218 ILE A CA 1
ATOM 1910 C C . ILE A 1 218 ? 21.496 17.420 5.450 1.00 17.05 218 ILE A C 1
ATOM 1911 O O . ILE A 1 218 ? 22.261 18.349 5.718 1.00 17.54 218 ILE A O 1
ATOM 1916 N N . ASP A 1 219 ? 20.342 17.219 6.087 1.00 16.36 219 ASP A N 1
ATOM 1917 C CA . ASP A 1 219 ? 20.025 17.876 7.359 1.00 18.33 219 ASP A CA 1
ATOM 1918 C C . ASP A 1 219 ? 20.619 16.977 8.432 1.00 16.35 219 ASP A C 1
ATOM 1919 O O . ASP A 1 219 ? 20.045 15.930 8.785 1.00 17.09 219 ASP A O 1
ATOM 1924 N N . TRP A 1 220 ? 21.784 17.372 8.932 1.00 16.00 220 TRP A N 1
ATOM 1925 C CA . TRP A 1 220 ? 22.543 16.519 9.856 1.00 15.62 220 TRP A CA 1
ATOM 1926 C C . TRP A 1 220 ? 22.034 16.546 11.272 1.00 15.96 220 TRP A C 1
ATOM 1927 O O . TRP A 1 220 ? 22.360 15.666 12.061 1.00 15.26 220 TRP A O 1
ATOM 1938 N N . CYS A 1 221 ? 21.268 17.562 11.649 1.00 15.73 221 CYS A N 1
ATOM 1939 C CA . CYS A 1 221 ? 20.918 17.689 13.066 1.00 15.83 221 CYS A CA 1
ATOM 1940 C C . CYS A 1 221 ? 19.936 16.610 13.516 1.00 15.74 221 CYS A C 1
ATOM 1941 O O . CYS A 1 221 ? 18.931 16.351 12.852 1.00 19.32 221 CYS A O 1
ATOM 1944 N N . ILE A 1 222 ? 20.262 15.959 14.632 1.00 15.58 222 ILE A N 1
ATOM 1945 C CA . ILE A 1 222 ? 19.452 14.871 15.169 1.00 16.55 222 ILE A CA 1
ATOM 1946 C C . ILE A 1 222 ? 18.482 15.444 16.205 1.00 19.41 222 ILE A C 1
ATOM 1947 O O . ILE A 1 222 ? 18.898 16.168 17.115 1.00 21.05 222 ILE A O 1
ATOM 1952 N N A LYS A 1 223 ? 17.196 15.128 16.048 0.50 21.20 223 LYS A N 1
ATOM 1953 N N B LYS A 1 223 ? 17.204 15.103 16.041 0.50 21.06 223 LYS A N 1
ATOM 1954 C CA A LYS A 1 223 ? 16.126 15.657 16.903 0.50 24.61 223 LYS A CA 1
ATOM 1955 C CA B LYS A 1 223 ? 16.112 15.569 16.895 0.50 24.55 223 LYS A CA 1
ATOM 1956 C C A LYS A 1 223 ? 15.815 14.739 18.086 0.50 22.99 223 LYS A C 1
ATOM 1957 C C B LYS A 1 223 ? 15.952 14.711 18.139 0.50 23.36 223 LYS A C 1
ATOM 1958 O O A LYS A 1 223 ? 15.749 13.514 17.934 0.50 21.30 223 LYS A O 1
ATOM 1959 O O B LYS A 1 223 ? 16.117 13.490 18.082 0.50 23.40 223 LYS A O 1
ATOM 1970 N N . ASP A 1 224 ? 15.602 15.354 19.252 1.00 22.90 224 ASP A N 1
ATOM 1971 C CA . ASP A 1 224 ? 15.391 14.649 20.526 1.00 20.17 224 ASP A CA 1
ATOM 1972 C C . ASP A 1 224 ? 14.157 13.761 20.464 1.00 23.98 224 ASP A C 1
ATOM 1973 O O . ASP A 1 224 ? 13.185 14.099 19.793 1.00 25.82 224 ASP A O 1
ATOM 1978 N N . LEU A 1 225 ? 14.205 12.634 21.168 1.00 23.25 225 LEU A N 1
ATOM 1979 C CA . LEU A 1 225 ? 13.074 11.720 21.220 1.00 31.60 225 LEU A CA 1
ATOM 1980 C C . LEU A 1 225 ? 12.359 11.832 22.562 1.00 39.63 225 LEU A C 1
ATOM 1981 O O . LEU A 1 225 ? 12.848 12.486 23.489 1.00 45.37 225 LEU A O 1
ATOM 1987 N N . ASP B 2 8 ? 52.080 -6.987 17.706 1.00 38.16 8 ASP B N 1
ATOM 1988 C CA . ASP B 2 8 ? 51.040 -6.768 16.656 1.00 42.13 8 ASP B CA 1
ATOM 1989 C C . ASP B 2 8 ? 49.633 -7.162 17.122 1.00 35.84 8 ASP B C 1
ATOM 1990 O O . ASP B 2 8 ? 48.643 -6.638 16.611 1.00 37.59 8 ASP B O 1
ATOM 1995 N N . SER B 2 9 ? 49.554 -8.084 18.085 1.00 29.45 9 SER B N 1
ATOM 1996 C CA . SER B 2 9 ? 48.273 -8.541 18.638 1.00 24.85 9 SER B CA 1
ATOM 1997 C C . SER B 2 9 ? 48.236 -8.388 20.161 1.00 20.42 9 SER B C 1
ATOM 1998 O O . SER B 2 9 ? 49.222 -8.671 20.840 1.00 20.66 9 SER B O 1
ATOM 2001 N N . TYR B 2 10 ? 47.085 -7.957 20.680 1.00 17.77 10 TYR B N 1
ATOM 2002 C CA . TYR B 2 10 ? 46.898 -7.629 22.090 1.00 15.94 10 TYR B CA 1
ATOM 2003 C C . TYR B 2 10 ? 45.618 -8.223 22.664 1.00 15.32 10 TYR B C 1
ATOM 2004 O O . TYR B 2 10 ? 44.600 -8.330 21.972 1.00 17.19 10 TYR B O 1
ATOM 2013 N N . ASP B 2 11 ? 45.672 -8.591 23.939 1.00 14.62 11 ASP B N 1
ATOM 2014 C CA . ASP B 2 11 ? 44.466 -8.872 24.694 1.00 13.94 11 ASP B CA 1
ATOM 2015 C C . ASP B 2 11 ? 44.115 -7.635 25.507 1.00 13.33 11 ASP B C 1
ATOM 2016 O O . ASP B 2 11 ? 45.009 -6.961 26.046 1.00 15.88 11 ASP B O 1
ATOM 2021 N N . VAL B 2 12 ? 42.823 -7.331 25.584 1.00 11.85 12 VAL B N 1
ATOM 2022 C CA . VAL B 2 12 ? 42.355 -6.142 26.306 1.00 10.96 12 VAL B CA 1
ATOM 2023 C C . VAL B 2 12 ? 41.368 -6.560 27.368 1.00 12.06 12 VAL B C 1
ATOM 2024 O O . VAL B 2 12 ? 40.343 -7.174 27.054 1.00 14.08 12 VAL B O 1
ATOM 2028 N N . THR B 2 13 ? 41.667 -6.201 28.615 1.00 12.15 13 THR B N 1
ATOM 2029 C CA . THR B 2 13 ? 40.778 -6.489 29.727 1.00 12.86 13 THR B CA 1
ATOM 2030 C C . THR B 2 13 ? 40.330 -5.174 30.344 1.00 10.88 13 THR B C 1
ATOM 2031 O O . THR B 2 13 ? 41.143 -4.283 30.593 1.00 12.80 13 THR B O 1
ATOM 2035 N N . MET B 2 14 ? 39.034 -5.049 30.576 1.00 10.28 14 MET B N 1
ATOM 2036 C CA . MET B 2 14 ? 38.518 -3.861 31.246 1.00 11.01 14 MET B CA 1
ATOM 2037 C C . MET B 2 14 ? 37.609 -4.213 32.408 1.00 11.95 14 MET B C 1
ATOM 2038 O O . MET B 2 14 ? 36.796 -5.134 32.300 1.00 12.96 14 MET B O 1
ATOM 2043 N N . LEU B 2 15 ? 37.773 -3.486 33.518 1.00 11.41 15 LEU B N 1
ATOM 2044 C CA . LEU B 2 15 ? 36.794 -3.482 34.605 1.00 12.09 15 LEU B CA 1
ATOM 2045 C C . LEU B 2 15 ? 35.944 -2.233 34.410 1.00 10.83 15 LEU B C 1
ATOM 2046 O O . LEU B 2 15 ? 36.468 -1.118 34.429 1.00 10.37 15 LEU B O 1
ATOM 2051 N N A LEU B 2 16 ? 34.644 -2.435 34.221 0.88 9.61 16 LEU B N 1
ATOM 2052 N N B LEU B 2 16 ? 34.653 -2.436 34.159 0.12 11.11 16 LEU B N 1
ATOM 2053 C CA A LEU B 2 16 ? 33.702 -1.370 33.903 0.88 10.41 16 LEU B CA 1
ATOM 2054 C CA B LEU B 2 16 ? 33.722 -1.340 33.924 0.12 11.14 16 LEU B CA 1
ATOM 2055 C C A LEU B 2 16 ? 32.664 -1.261 35.014 0.88 11.43 16 LEU B C 1
ATOM 2056 C C B LEU B 2 16 ? 32.800 -1.181 35.120 0.12 11.76 16 LEU B C 1
ATOM 2057 O O A LEU B 2 16 ? 32.435 -2.222 35.750 0.88 12.58 16 LEU B O 1
ATOM 2058 O O B LEU B 2 16 ? 32.795 -2.018 36.021 0.12 12.09 16 LEU B O 1
ATOM 2067 N N . GLN B 2 17 ? 32.028 -0.100 35.121 1.00 11.65 17 GLN B N 1
ATOM 2068 C CA . GLN B 2 17 ? 30.994 0.105 36.116 1.00 12.08 17 GLN B CA 1
ATOM 2069 C C . GLN B 2 17 ? 29.761 0.651 35.422 1.00 14.13 17 GLN B C 1
ATOM 2070 O O . GLN B 2 17 ? 29.846 1.663 34.715 1.00 14.91 17 GLN B O 1
ATOM 2076 N N . ASP B 2 18 ? 28.629 -0.026 35.609 1.00 17.57 18 ASP B N 1
ATOM 2077 C CA . ASP B 2 18 ? 27.390 0.389 34.958 1.00 19.48 18 ASP B CA 1
ATOM 2078 C C . ASP B 2 18 ? 26.697 1.493 35.762 1.00 21.75 18 ASP B C 1
ATOM 2079 O O . ASP B 2 18 ? 27.167 1.860 36.852 1.00 20.88 18 ASP B O 1
ATOM 2084 N N . ASP B 2 19 ? 25.590 2.017 35.235 1.00 25.54 19 ASP B N 1
ATOM 2085 C CA . ASP B 2 19 ? 24.878 3.122 35.881 1.00 28.66 19 ASP B CA 1
ATOM 2086 C C . ASP B 2 19 ? 24.327 2.781 37.274 1.00 29.62 19 ASP B C 1
ATOM 2087 O O . ASP B 2 19 ? 24.097 3.679 38.081 1.00 36.82 19 ASP B O 1
ATOM 2092 N N . ASP B 2 20 ? 24.114 1.492 37.542 1.00 29.15 20 ASP B N 1
ATOM 2093 C CA . ASP B 2 20 ? 23.608 1.024 38.843 1.00 32.61 20 ASP B CA 1
ATOM 2094 C C . ASP B 2 20 ? 24.718 0.756 39.867 1.00 32.39 20 ASP B C 1
ATOM 2095 O O . ASP B 2 20 ? 24.443 0.450 41.030 1.00 35.18 20 ASP B O 1
ATOM 2100 N N . GLY B 2 21 ? 25.968 0.871 39.426 1.00 25.02 21 GLY B N 1
ATOM 2101 C CA . GLY B 2 21 ? 27.128 0.739 40.310 1.00 22.01 21 GLY B CA 1
ATOM 2102 C C . GLY B 2 21 ? 27.775 -0.633 40.294 1.00 20.17 21 GLY B C 1
ATOM 2103 O O . GLY B 2 21 ? 28.727 -0.889 41.038 1.00 20.98 21 GLY B O 1
ATOM 2104 N N . LYS B 2 22 ? 27.259 -1.517 39.448 1.00 20.09 22 LYS B N 1
ATOM 2105 C CA . LYS B 2 22 ? 27.777 -2.870 39.331 1.00 19.44 22 LYS B CA 1
ATOM 2106 C C . LYS B 2 22 ? 29.065 -2.857 38.515 1.00 19.02 22 LYS B C 1
ATOM 2107 O O . LYS B 2 22 ? 29.107 -2.265 37.431 1.00 19.60 22 LYS B O 1
ATOM 2113 N N . GLN B 2 23 ? 30.111 -3.484 39.050 1.00 19.14 23 GLN B N 1
ATOM 2114 C CA . GLN B 2 23 ? 31.405 -3.578 38.355 1.00 16.38 23 GLN B CA 1
ATOM 2115 C C . GLN B 2 23 ? 31.568 -4.953 37.752 1.00 18.87 23 GLN B C 1
ATOM 2116 O O . GLN B 2 23 ? 31.206 -5.953 38.371 1.00 23.56 23 GLN B O 1
ATOM 2122 N N . TYR B 2 24 ? 32.105 -4.991 36.539 1.00 18.43 24 TYR B N 1
ATOM 2123 C CA . TYR B 2 24 ? 32.196 -6.224 35.787 1.00 19.16 24 TYR B CA 1
ATOM 2124 C C . TYR B 2 24 ? 33.363 -6.160 34.819 1.00 17.35 24 TYR B C 1
ATOM 2125 O O . TYR B 2 24 ? 33.634 -5.112 34.255 1.00 14.80 24 TYR B O 1
ATOM 2134 N N . TYR B 2 25 ? 34.050 -7.286 34.636 1.00 18.25 25 TYR B N 1
ATOM 2135 C CA . TYR B 2 25 ? 35.137 -7.404 33.658 1.00 17.20 25 TYR B CA 1
ATOM 2136 C C . TYR B 2 25 ? 34.640 -7.798 32.250 1.00 17.87 25 TYR B C 1
ATOM 2137 O O . TYR B 2 25 ? 33.732 -8.608 32.114 1.00 22.35 25 TYR B O 1
ATOM 2146 N N . GLU B 2 26 ? 35.241 -7.205 31.215 1.00 13.95 26 GLU B N 1
ATOM 2147 C CA . GLU B 2 26 ? 35.114 -7.629 29.802 1.00 12.87 26 GLU B CA 1
ATOM 2148 C C . GLU B 2 26 ? 36.486 -8.100 29.326 1.00 12.29 26 GLU B C 1
ATOM 2149 O O . GLU B 2 26 ? 37.513 -7.511 29.686 1.00 13.04 26 GLU B O 1
ATOM 2155 N N . TYR B 2 27 ? 36.503 -9.130 28.483 1.00 13.15 27 TYR B N 1
ATOM 2156 C CA . TYR B 2 27 ? 37.766 -9.706 27.996 1.00 14.05 27 TYR B CA 1
ATOM 2157 C C . TYR B 2 27 ? 37.748 -9.762 26.473 1.00 15.56 27 TYR B C 1
ATOM 2158 O O . TYR B 2 27 ? 36.964 -10.516 25.884 1.00 18.36 27 TYR B O 1
ATOM 2167 N N . HIS B 2 28 ? 38.600 -8.967 25.840 1.00 13.27 28 HIS B N 1
ATOM 2168 C CA . HIS B 2 28 ? 38.707 -8.975 24.380 1.00 12.41 28 HIS B CA 1
ATOM 2169 C C . HIS B 2 28 ? 40.033 -9.558 24.001 1.00 13.64 28 HIS B C 1
ATOM 2170 O O . HIS B 2 28 ? 41.030 -9.322 24.677 1.00 16.36 28 HIS B O 1
ATOM 2177 N N . LYS B 2 29 ? 40.056 -10.357 22.941 1.00 13.60 29 LYS B N 1
ATOM 2178 C CA . LYS B 2 29 ? 41.264 -11.103 22.602 1.00 16.26 29 LYS B CA 1
ATOM 2179 C C . LYS B 2 29 ? 41.672 -10.896 21.160 1.00 16.68 29 LYS B C 1
ATOM 2180 O O . LYS B 2 29 ? 40.819 -10.876 20.270 1.00 17.78 29 LYS B O 1
ATOM 2186 N N . GLY B 2 30 ? 42.979 -10.747 20.943 1.00 16.49 30 GLY B N 1
ATOM 2187 C CA . GLY B 2 30 ? 43.571 -10.759 19.601 1.00 18.86 30 GLY B CA 1
ATOM 2188 C C . GLY B 2 30 ? 43.297 -9.513 18.778 1.00 18.72 30 GLY B C 1
ATOM 2189 O O . GLY B 2 30 ? 43.032 -9.594 17.563 1.00 23.26 30 GLY B O 1
ATOM 2190 N N . LEU B 2 31 ? 43.371 -8.360 19.444 1.00 15.76 31 LEU B N 1
ATOM 2191 C CA . LEU B 2 31 ? 43.150 -7.067 18.811 1.00 14.63 31 LEU B CA 1
ATOM 2192 C C . LEU B 2 31 ? 44.462 -6.415 18.394 1.00 15.69 31 LEU B C 1
ATOM 2193 O O . LEU B 2 31 ? 45.474 -6.497 19.101 1.00 17.89 31 LEU B O 1
ATOM 2198 N N . SER B 2 32 ? 44.446 -5.740 17.252 1.00 15.38 32 SER B N 1
ATOM 2199 C CA . SER B 2 32 ? 45.544 -4.842 16.918 1.00 16.01 32 SER B CA 1
ATOM 2200 C C . SER B 2 32 ? 45.423 -3.586 17.777 1.00 14.33 32 SER B C 1
ATOM 2201 O O . SER B 2 32 ? 44.375 -3.338 18.380 1.00 13.86 32 SER B O 1
ATOM 2204 N N . LEU B 2 33 ? 46.478 -2.777 17.825 1.00 15.66 33 LEU B N 1
ATOM 2205 C CA . LEU B 2 33 ? 46.371 -1.504 18.536 1.00 15.04 33 LEU B CA 1
ATOM 2206 C C . LEU B 2 33 ? 45.272 -0.617 17.946 1.00 13.54 33 LEU B C 1
ATOM 2207 O O . LEU B 2 33 ? 44.551 0.040 18.690 1.00 13.15 33 LEU B O 1
ATOM 2212 N N A SER B 2 34 ? 45.144 -0.621 16.619 0.48 14.48 34 SER B N 1
ATOM 2213 N N B SER B 2 34 ? 45.139 -0.610 16.621 0.52 14.47 34 SER B N 1
ATOM 2214 C CA A SER B 2 34 ? 44.069 0.091 15.931 0.48 14.34 34 SER B CA 1
ATOM 2215 C CA B SER B 2 34 ? 44.062 0.138 15.986 0.52 14.42 34 SER B CA 1
ATOM 2216 C C A SER B 2 34 ? 42.688 -0.355 16.419 0.48 12.23 34 SER B C 1
ATOM 2217 C C B SER B 2 34 ? 42.695 -0.348 16.469 0.52 12.15 34 SER B C 1
ATOM 2218 O O A SER B 2 34 ? 41.807 0.473 16.703 0.48 11.82 34 SER B O 1
ATOM 2219 O O B SER B 2 34 ? 41.837 0.470 16.823 0.52 11.48 34 SER B O 1
ATOM 2224 N N . ASP B 2 35 ? 42.508 -1.670 16.525 1.00 11.42 35 ASP B N 1
ATOM 2225 C CA . ASP B 2 35 ? 41.248 -2.248 17.037 1.00 12.10 35 ASP B CA 1
ATOM 2226 C C . ASP B 2 35 ? 41.023 -1.822 18.485 1.00 10.50 35 ASP B C 1
ATOM 2227 O O . ASP B 2 35 ? 39.892 -1.542 18.875 1.00 11.11 35 ASP B O 1
ATOM 2232 N N . PHE B 2 36 ? 42.096 -1.802 19.279 1.00 11.19 36 PHE B N 1
ATOM 2233 C CA . PHE B 2 36 ? 41.997 -1.377 20.674 1.00 10.71 36 PHE B CA 1
ATOM 2234 C C . PHE B 2 36 ? 41.516 0.084 20.775 1.00 10.69 36 PHE B C 1
ATOM 2235 O O . PHE B 2 36 ? 40.655 0.403 21.596 1.00 9.99 36 PHE B O 1
ATOM 2243 N N . GLU B 2 37 ? 42.077 0.963 19.945 1.00 10.85 37 GLU B N 1
ATOM 2244 C CA . GLU B 2 37 ? 41.717 2.379 19.975 1.00 10.57 37 GLU B CA 1
ATOM 2245 C C . GLU B 2 37 ? 40.234 2.561 19.626 1.00 10.19 37 GLU B C 1
ATOM 2246 O O . GLU B 2 37 ? 39.518 3.363 20.244 1.00 10.58 37 GLU B O 1
ATOM 2252 N N . VAL B 2 38 ? 39.762 1.788 18.658 1.00 10.37 38 VAL B N 1
ATOM 2253 C CA . VAL B 2 38 ? 38.339 1.807 18.311 1.00 9.91 38 VAL B CA 1
ATOM 2254 C C . VAL B 2 38 ? 37.481 1.247 19.464 1.00 9.93 38 VAL B C 1
ATOM 2255 O O . VAL B 2 38 ? 36.451 1.824 19.821 1.00 9.61 38 VAL B O 1
ATOM 2259 N N . LEU B 2 39 ? 37.917 0.130 20.050 1.00 8.62 39 LEU B N 1
ATOM 2260 C CA . LEU B 2 39 ? 37.208 -0.491 21.179 1.00 9.29 39 LEU B CA 1
ATOM 2261 C C . LEU B 2 39 ? 37.034 0.496 22.338 1.00 8.87 39 LEU B C 1
ATOM 2262 O O . LEU B 2 39 ? 35.944 0.607 22.913 1.00 9.32 39 LEU B O 1
ATOM 2267 N N . TYR B 2 40 ? 38.100 1.229 22.652 1.00 9.01 40 TYR B N 1
ATOM 2268 C CA . TYR B 2 40 ? 38.060 2.220 23.730 1.00 8.73 40 TYR B CA 1
ATOM 2269 C C . TYR B 2 40 ? 36.955 3.257 23.463 1.00 9.86 40 TYR B C 1
ATOM 2270 O O . TYR B 2 40 ? 36.135 3.578 24.352 1.00 9.54 40 TYR B O 1
ATOM 2279 N N . GLY B 2 41 ? 36.887 3.733 22.218 1.00 9.80 41 GLY B N 1
ATOM 2280 C CA . GLY B 2 41 ? 35.812 4.664 21.808 1.00 10.26 41 GLY B CA 1
ATOM 2281 C C . GLY B 2 41 ? 34.414 4.055 21.737 1.00 10.06 41 GLY B C 1
ATOM 2282 O O . GLY B 2 41 ? 33.419 4.777 21.648 1.00 11.15 41 GLY B O 1
ATOM 2283 N N . ASN B 2 42 ? 34.338 2.718 21.780 1.00 8.83 42 ASN B N 1
ATOM 2284 C CA . ASN B 2 42 ? 33.053 1.996 21.761 1.00 8.59 42 ASN B CA 1
ATOM 2285 C C . ASN B 2 42 ? 32.651 1.467 23.127 1.00 9.61 42 ASN B C 1
ATOM 2286 O O . ASN B 2 42 ? 31.741 0.648 23.221 1.00 11.02 42 ASN B O 1
ATOM 2291 N N . THR B 2 43 ? 33.346 1.916 24.170 1.00 8.40 43 THR B N 1
ATOM 2292 C CA . THR B 2 43 ? 33.089 1.469 25.545 1.00 9.53 43 THR B CA 1
ATOM 2293 C C . THR B 2 43 ? 32.253 2.521 26.274 1.00 9.21 43 THR B C 1
ATOM 2294 O O . THR B 2 43 ? 32.770 3.594 26.610 1.00 11.39 43 THR B O 1
ATOM 2298 N N . ALA B 2 44 ? 30.967 2.228 26.491 1.00 9.65 44 ALA B N 1
ATOM 2299 C CA . ALA B 2 44 ? 30.041 3.245 27.005 1.00 10.59 44 ALA B CA 1
ATOM 2300 C C . ALA B 2 44 ? 30.026 3.432 28.517 1.00 11.54 44 ALA B C 1
ATOM 2301 O O . ALA B 2 44 ? 29.778 4.536 28.991 1.00 14.84 44 ALA B O 1
ATOM 2303 N N . ASP B 2 45 ? 30.270 2.367 29.269 1.00 11.81 45 ASP B N 1
ATOM 2304 C CA . ASP B 2 45 ? 30.282 2.479 30.734 1.00 13.43 45 ASP B CA 1
ATOM 2305 C C . ASP B 2 45 ? 31.610 3.000 31.253 1.00 11.25 45 ASP B C 1
ATOM 2306 O O . ASP B 2 45 ? 32.648 2.895 30.590 1.00 11.62 45 ASP B O 1
ATOM 2311 N N . GLU B 2 46 ? 31.571 3.546 32.463 1.00 12.27 46 GLU B N 1
ATOM 2312 C CA . GLU B 2 46 ? 32.756 4.060 33.131 1.00 11.65 46 GLU B CA 1
ATOM 2313 C C . GLU B 2 46 ? 33.888 3.021 33.230 1.00 10.41 46 GLU B C 1
ATOM 2314 O O . GLU B 2 46 ? 33.667 1.896 33.701 1.00 10.81 46 GLU B O 1
ATOM 2320 N N . ILE B 2 47 ? 35.091 3.407 32.809 1.00 10.32 47 ILE B N 1
ATOM 2321 C CA . ILE B 2 47 ? 36.268 2.531 32.898 1.00 9.94 47 ILE B CA 1
ATOM 2322 C C . ILE B 2 47 ? 36.905 2.664 34.280 1.00 8.67 47 ILE B C 1
ATOM 2323 O O . ILE B 2 47 ? 37.349 3.749 34.688 1.00 11.88 47 ILE B O 1
ATOM 2328 N N . ILE B 2 48 ? 36.929 1.556 35.015 1.00 8.91 48 ILE B N 1
ATOM 2329 C CA . ILE B 2 48 ? 37.579 1.510 36.329 1.00 9.33 48 ILE B CA 1
ATOM 2330 C C . ILE B 2 48 ? 39.026 1.033 36.200 1.00 9.28 48 ILE B C 1
ATOM 2331 O O . ILE B 2 48 ? 39.937 1.612 36.809 1.00 10.84 48 ILE B O 1
ATOM 2336 N N . LYS B 2 49 ? 39.236 -0.052 35.448 1.00 9.90 49 LYS B N 1
ATOM 2337 C CA . LYS B 2 49 ? 40.587 -0.525 35.145 1.00 9.80 49 LYS B CA 1
ATOM 2338 C C . LYS B 2 49 ? 40.655 -0.927 33.683 1.00 9.97 49 LYS B C 1
ATOM 2339 O O . LYS B 2 49 ? 39.676 -1.395 33.110 1.00 10.54 49 LYS B O 1
ATOM 2345 N N . LEU B 2 50 ? 41.827 -0.755 33.087 1.00 10.21 50 LEU B N 1
ATOM 2346 C CA . LEU B 2 50 ? 42.069 -1.210 31.725 1.00 11.12 50 LEU B CA 1
ATOM 2347 C C . LEU B 2 50 ? 43.447 -1.855 31.669 1.00 11.20 50 LEU B C 1
ATOM 2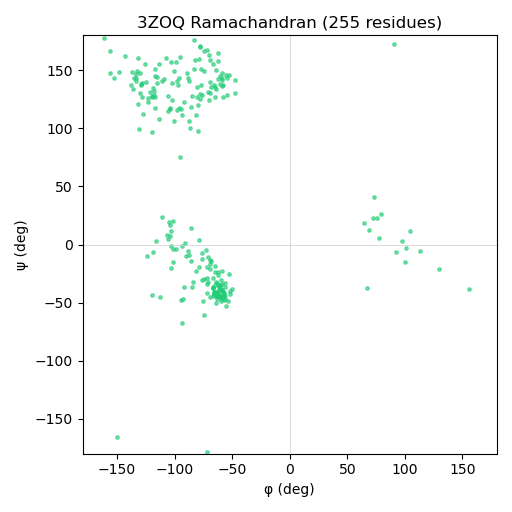348 O O . LEU B 2 50 ? 44.416 -1.336 32.239 1.00 12.42 50 LEU B O 1
ATOM 2353 N N . ARG B 2 51 ? 43.537 -2.990 30.981 1.00 11.48 51 ARG B N 1
ATOM 2354 C CA . ARG B 2 51 ? 44.798 -3.697 30.811 1.00 11.60 51 ARG B CA 1
ATOM 2355 C C . ARG B 2 51 ? 44.980 -4.047 29.346 1.00 12.13 51 ARG B C 1
ATOM 2356 O O . ARG B 2 51 ? 44.054 -4.550 28.704 1.00 14.14 51 ARG B O 1
ATOM 2364 N N A LEU B 2 52 ? 46.163 -3.748 28.824 0.50 11.91 52 LEU B N 1
ATOM 2365 N N B LEU B 2 52 ? 46.179 -3.782 28.834 0.50 12.67 52 LEU B N 1
ATOM 2366 C CA A LEU B 2 52 ? 46.532 -4.096 27.464 0.50 12.98 52 LEU B CA 1
ATOM 2367 C CA B LEU B 2 52 ? 46.539 -4.071 27.451 0.50 14.43 52 LEU B CA 1
ATOM 2368 C C A LEU B 2 52 ? 47.759 -4.970 27.628 0.50 14.86 52 LEU B C 1
ATOM 2369 C C B LEU B 2 52 ? 47.809 -4.905 27.501 0.50 15.76 52 LEU B C 1
ATOM 2370 O O A LEU B 2 52 ? 48.672 -4.632 28.384 0.50 14.57 52 LEU B O 1
ATOM 2371 O O B LEU B 2 52 ? 48.823 -4.450 28.029 0.50 17.79 52 LEU B O 1
ATOM 2380 N N . ASP B 2 53 ? 47.748 -6.131 26.982 1.00 16.19 53 ASP B N 1
ATOM 2381 C CA . ASP B 2 53 ? 48.876 -7.067 27.055 1.00 18.51 53 ASP B CA 1
ATOM 2382 C C . ASP B 2 53 ? 49.187 -7.602 25.667 1.00 18.37 53 ASP B C 1
ATOM 2383 O O . ASP B 2 53 ? 48.318 -8.193 25.010 1.00 20.02 53 ASP B O 1
ATOM 2388 N N . LYS B 2 54 ? 50.422 -7.392 25.217 1.00 20.47 54 LYS B N 1
ATOM 2389 C CA . LYS B 2 54 ? 50.874 -7.952 23.953 1.00 20.54 54 LYS B CA 1
ATOM 2390 C C . LYS B 2 54 ? 50.879 -9.468 24.030 1.00 21.10 54 LYS B C 1
ATOM 2391 O O . LYS B 2 54 ? 51.374 -10.046 25.005 1.00 24.47 54 LYS B O 1
ATOM 2397 N N . VAL B 2 55 ? 50.341 -10.103 22.989 1.00 22.19 55 VAL B N 1
ATOM 2398 C CA . VAL B 2 55 ? 50.268 -11.559 22.920 1.00 25.89 55 VAL B CA 1
ATOM 2399 C C . VAL B 2 55 ? 51.613 -12.140 22.467 1.00 28.55 55 VAL B C 1
ATOM 2400 O O . VAL B 2 55 ? 52.167 -11.726 21.450 1.00 32.64 55 VAL B O 1
ATOM 2404 N N . ASN C 2 4 ? 40.678 18.273 42.889 1.00 47.91 4 ASN C N 1
ATOM 2405 C CA . ASN C 2 4 ? 39.251 18.609 42.594 1.00 35.92 4 ASN C CA 1
ATOM 2406 C C . ASN C 2 4 ? 38.297 17.545 43.143 1.00 32.90 4 ASN C C 1
ATOM 2407 O O . ASN C 2 4 ? 38.420 16.356 42.819 1.00 35.02 4 ASN C O 1
ATOM 2412 N N . ASP C 2 5 ? 37.347 17.982 43.969 1.00 31.63 5 ASP C N 1
ATOM 2413 C CA . ASP C 2 5 ? 36.378 17.077 44.598 1.00 31.22 5 ASP C CA 1
ATOM 2414 C C . ASP C 2 5 ? 35.338 16.514 43.616 1.00 28.66 5 ASP C C 1
ATOM 2415 O O . ASP C 2 5 ? 34.596 15.580 43.949 1.00 28.45 5 ASP C O 1
ATOM 2420 N N . PHE C 2 6 ? 35.295 17.069 42.406 1.00 22.01 6 PHE C N 1
ATOM 2421 C CA . PHE C 2 6 ? 34.359 16.592 41.390 1.00 18.62 6 PHE C CA 1
ATOM 2422 C C . PHE C 2 6 ? 35.005 15.776 40.272 1.00 18.66 6 PHE C C 1
ATOM 2423 O O . PHE C 2 6 ? 34.329 15.409 39.316 1.00 19.98 6 PHE C O 1
ATOM 2431 N N . VAL C 2 7 ? 36.302 15.497 40.385 1.00 19.33 7 VAL C N 1
ATOM 2432 C CA . VAL C 2 7 ? 37.016 14.757 39.340 1.00 19.79 7 VAL C CA 1
ATOM 2433 C C . VAL C 2 7 ? 37.817 13.604 39.933 1.00 19.96 7 VAL C C 1
ATOM 2434 O O . VAL C 2 7 ? 38.307 13.681 41.059 1.00 25.36 7 VAL C O 1
ATOM 2438 N N . ASP C 2 8 ? 37.928 12.529 39.165 1.00 19.12 8 ASP C N 1
ATOM 2439 C CA . ASP C 2 8 ? 38.762 11.391 39.535 1.00 18.96 8 ASP C CA 1
ATOM 2440 C C . ASP C 2 8 ? 40.122 11.414 38.842 1.00 17.15 8 ASP C C 1
ATOM 2441 O O . ASP C 2 8 ? 40.297 12.051 37.799 1.00 18.89 8 ASP C O 1
ATOM 2446 N N . SER C 2 9 ? 41.088 10.732 39.450 1.00 13.63 9 SER C N 1
ATOM 2447 C CA . SER C 2 9 ? 42.414 10.578 38.865 1.00 13.27 9 SER C CA 1
ATOM 2448 C C . SER C 2 9 ? 42.719 9.109 38.633 1.00 11.87 9 SER C C 1
ATOM 2449 O O . SER C 2 9 ? 42.054 8.225 39.194 1.00 11.47 9 SER C O 1
ATOM 2452 N N A TYR C 2 10 ? 43.746 8.871 37.819 0.50 11.58 10 TYR C N 1
ATOM 2453 N N B TYR C 2 10 ? 43.727 8.864 37.800 0.50 11.94 10 TYR C N 1
ATOM 2454 C CA A TYR C 2 10 ? 44.161 7.540 37.411 0.50 10.09 10 TYR C CA 1
ATOM 2455 C CA B TYR C 2 10 ? 44.133 7.527 37.396 0.50 10.73 10 TYR C CA 1
ATOM 2456 C C A TYR C 2 10 ? 45.662 7.387 37.513 0.50 10.04 10 TYR C C 1
ATOM 2457 C C B TYR C 2 10 ? 45.646 7.379 37.497 0.50 10.38 10 TYR C C 1
ATOM 2458 O O A TYR C 2 10 ? 46.414 8.354 37.315 0.50 11.49 10 TYR C O 1
ATOM 2459 O O B TYR C 2 10 ? 46.392 8.351 37.298 0.50 11.89 10 TYR C O 1
ATOM 2476 N N . ASP C 2 11 ? 46.098 6.163 37.804 1.00 9.27 11 ASP C N 1
ATOM 2477 C CA . ASP C 2 11 ? 47.507 5.815 37.712 1.00 9.12 11 ASP C CA 1
ATOM 2478 C C . ASP C 2 11 ? 47.702 4.982 36.444 1.00 9.14 11 ASP C C 1
ATOM 2479 O O . ASP C 2 11 ? 46.836 4.185 36.074 1.00 10.83 11 ASP C O 1
ATOM 2484 N N . VAL C 2 12 ? 48.833 5.182 35.779 1.00 9.65 12 VAL C N 1
ATOM 2485 C CA . VAL C 2 12 ? 49.167 4.450 34.548 1.00 11.27 12 VAL C CA 1
ATOM 2486 C C . VAL C 2 12 ? 50.546 3.834 34.688 1.00 12.67 12 VAL C C 1
ATOM 2487 O O . VAL C 2 12 ? 51.520 4.531 35.003 1.00 15.03 12 VAL C O 1
ATOM 2491 N N . THR C 2 13 ? 50.632 2.531 34.444 1.00 12.81 13 THR C N 1
ATOM 2492 C CA . THR C 2 13 ? 51.921 1.849 34.361 1.00 14.35 13 THR C CA 1
ATOM 2493 C C . THR C 2 13 ? 52.062 1.260 32.964 1.00 13.60 13 THR C C 1
ATOM 2494 O O . THR C 2 13 ? 51.128 0.667 32.444 1.00 15.52 13 THR C O 1
ATOM 2498 N N . MET C 2 14 ? 53.225 1.432 32.356 1.00 15.54 14 MET C N 1
ATOM 2499 C CA . MET C 2 14 ? 53.508 0.778 31.086 1.00 15.69 14 MET C CA 1
ATOM 2500 C C . MET C 2 14 ? 54.835 0.046 31.140 1.00 16.90 14 MET C C 1
ATOM 2501 O O . MET C 2 14 ? 55.825 0.556 31.680 1.00 18.53 14 MET C O 1
ATOM 2506 N N . LEU C 2 15 ? 54.845 -1.165 30.585 1.00 18.15 15 LEU C N 1
ATOM 2507 C CA . LEU C 2 15 ? 56.084 -1.858 30.256 1.00 19.93 15 LEU C CA 1
ATOM 2508 C C . LEU C 2 15 ? 56.319 -1.598 28.776 1.00 18.39 15 LE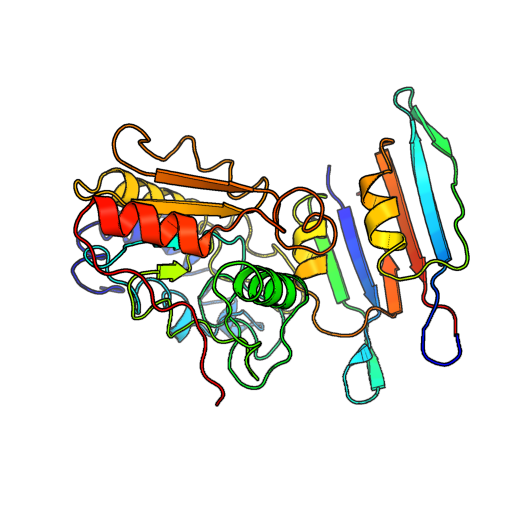U C C 1
ATOM 2509 O O . LEU C 2 15 ? 55.508 -2.003 27.933 1.00 20.31 15 LEU C O 1
ATOM 2514 N N . LEU C 2 16 ? 57.404 -0.895 28.468 1.00 20.11 16 LEU C N 1
ATOM 2515 C CA . LEU C 2 16 ? 57.698 -0.493 27.099 1.00 21.48 16 LEU C CA 1
ATOM 2516 C C . LEU C 2 16 ? 58.945 -1.201 26.583 1.00 22.91 16 LEU C C 1
ATOM 2517 O O . LEU C 2 16 ? 59.795 -1.631 27.370 1.00 25.38 16 LEU C O 1
ATOM 2522 N N . GLN C 2 17 ? 59.053 -1.333 25.261 1.00 25.36 17 GLN C N 1
ATOM 2523 C CA . GLN C 2 17 ? 60.252 -1.900 24.645 1.00 26.81 17 GLN C CA 1
ATOM 2524 C C . GLN C 2 17 ? 60.828 -0.892 23.650 1.00 28.86 17 GLN C C 1
ATOM 2525 O O . GLN C 2 17 ? 60.122 -0.414 22.760 1.00 29.14 17 GLN C O 1
ATOM 2531 N N . ASP C 2 18 ? 62.107 -0.556 23.804 1.00 32.28 18 ASP C N 1
ATOM 2532 C CA . ASP C 2 18 ? 62.748 0.369 22.869 1.00 34.03 18 ASP C CA 1
ATOM 2533 C C . ASP C 2 18 ? 63.122 -0.332 21.558 1.00 34.71 18 ASP C C 1
ATOM 2534 O O . ASP C 2 18 ? 63.024 -1.560 21.458 1.00 34.20 18 ASP C O 1
ATOM 2539 N N . ASP C 2 19 ? 63.530 0.453 20.561 1.00 40.42 19 ASP C N 1
ATOM 2540 C CA . ASP C 2 19 ? 63.825 -0.060 19.215 1.00 40.25 19 ASP C CA 1
ATOM 2541 C C . ASP C 2 19 ? 64.924 -1.129 19.199 1.00 44.47 19 ASP C C 1
ATOM 2542 O O . ASP C 2 19 ? 64.993 -1.944 18.272 1.00 42.74 19 ASP C O 1
ATOM 2547 N N . ASP C 2 20 ? 65.764 -1.115 20.233 1.00 40.15 20 ASP C N 1
ATOM 2548 C CA A ASP C 2 20 ? 66.869 -2.064 20.337 0.50 39.55 20 ASP C CA 1
ATOM 2549 C CA B ASP C 2 20 ? 66.881 -2.041 20.376 0.50 40.59 20 ASP C CA 1
ATOM 2550 C C . ASP C 2 20 ? 66.502 -3.292 21.188 1.00 42.03 20 ASP C C 1
ATOM 2551 O O . ASP C 2 20 ? 67.308 -4.221 21.341 1.00 46.06 20 ASP C O 1
ATOM 2560 N N . GLY C 2 21 ? 65.277 -3.312 21.718 1.00 40.36 21 GLY C N 1
ATOM 2561 C CA . GLY C 2 21 ? 64.760 -4.483 22.443 1.00 41.49 21 GLY C CA 1
ATOM 2562 C C . GLY C 2 21 ? 64.750 -4.464 23.966 1.00 41.25 21 GLY C C 1
ATOM 2563 O O . GLY C 2 21 ? 64.279 -5.416 24.599 1.00 41.22 21 GLY C O 1
ATOM 2564 N N . LYS C 2 22 ? 65.266 -3.393 24.561 1.00 38.68 22 LYS C N 1
ATOM 2565 C CA . LYS C 2 22 ? 65.297 -3.267 26.020 1.00 40.24 22 LYS C CA 1
ATOM 2566 C C . LYS C 2 22 ? 63.906 -2.917 26.551 1.00 34.95 22 LYS C C 1
ATOM 2567 O O . LYS C 2 22 ? 63.278 -1.970 26.074 1.00 34.29 22 LYS C O 1
ATOM 2573 N N . GLN C 2 23 ? 63.433 -3.690 27.531 1.00 30.09 23 GLN C N 1
ATOM 2574 C CA . GLN C 2 23 ? 62.150 -3.430 28.185 1.00 30.06 23 GLN C CA 1
ATOM 2575 C C . GLN C 2 23 ? 62.348 -2.652 29.485 1.00 29.68 23 GLN C C 1
ATOM 2576 O O . GLN C 2 23 ? 63.266 -2.940 30.258 1.00 31.56 23 GLN C O 1
ATOM 2582 N N . TYR C 2 24 ? 61.488 -1.657 29.707 1.00 26.20 24 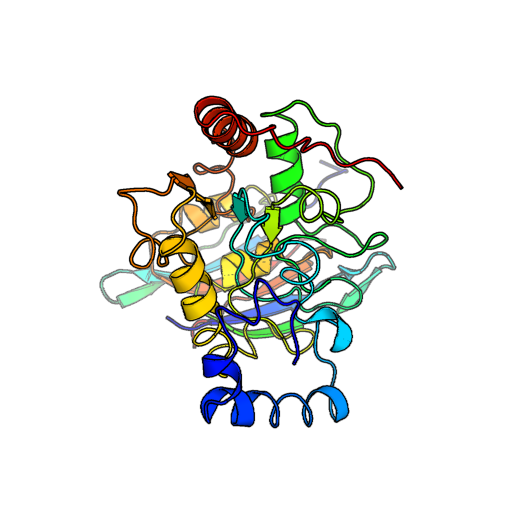TYR C N 1
ATOM 2583 C CA . TYR C 2 24 ? 61.581 -0.776 30.868 1.00 26.72 24 TYR C CA 1
ATOM 2584 C C . TYR C 2 24 ? 60.184 -0.319 31.295 1.00 25.53 24 TYR C C 1
ATOM 2585 O O . TYR C 2 24 ? 59.281 -0.191 30.463 1.00 24.43 24 TYR C O 1
ATOM 2594 N N . TYR C 2 25 ? 60.012 -0.093 32.593 1.00 25.01 25 TYR C N 1
ATOM 2595 C CA . TYR C 2 25 ? 58.767 0.432 33.135 1.00 21.92 25 TYR C CA 1
ATOM 2596 C C . TYR C 2 25 ? 58.719 1.963 33.168 1.00 21.43 25 TYR C C 1
ATOM 2597 O O . TYR C 2 25 ? 59.731 2.629 33.419 1.00 25.63 25 TYR C O 1
ATOM 2606 N N . GLU C 2 26 ? 57.524 2.491 32.898 1.00 19.64 26 GLU C N 1
ATOM 2607 C CA A GLU C 2 26 ? 57.209 3.914 33.061 0.50 20.39 26 GLU C CA 1
ATOM 2608 C CA B GLU C 2 26 ? 57.221 3.908 33.056 0.50 20.17 26 GLU C CA 1
ATOM 2609 C C . GLU C 2 26 ? 56.006 4.043 33.981 1.00 19.70 26 GLU C C 1
ATOM 2610 O O . GLU C 2 26 ? 54.985 3.363 33.789 1.00 18.55 26 GLU C O 1
ATOM 2621 N N . TYR C 2 27 ? 56.116 4.918 34.974 1.00 17.65 27 TYR C N 1
ATOM 2622 C CA . TYR C 2 27 ? 55.048 5.129 35.951 1.00 17.63 27 TYR C CA 1
ATOM 2623 C C . TYR C 2 27 ? 54.529 6.561 35.879 1.00 17.99 27 TYR C C 1
ATOM 2624 O O . TYR C 2 27 ? 55.304 7.525 35.912 1.00 21.17 27 TYR C O 1
ATOM 2633 N N . HIS C 2 28 ? 53.216 6.685 35.769 1.00 14.60 28 HIS C N 1
ATOM 2634 C CA . HIS C 2 28 ? 52.537 7.976 35.764 1.00 14.92 28 HIS C CA 1
ATOM 2635 C C . HIS C 2 28 ? 51.458 7.973 36.818 1.00 14.82 28 HIS C C 1
ATOM 2636 O O . HIS C 2 28 ? 50.692 7.018 36.921 1.00 15.41 28 HIS C O 1
ATOM 2643 N N A LYS C 2 29 ? 51.402 9.040 37.614 0.31 14.46 29 LYS C N 1
ATOM 2644 N N B LYS C 2 29 ? 51.398 9.042 37.607 0.69 13.57 29 LYS C N 1
ATOM 2645 C CA A LYS C 2 29 ? 50.449 9.145 38.719 0.31 14.99 29 LYS C CA 1
ATOM 2646 C CA B LYS C 2 29 ? 50.453 9.153 38.715 0.69 13.97 29 LYS C CA 1
ATOM 2647 C C A LYS C 2 29 ? 49.600 10.405 38.618 0.31 16.42 29 LYS C C 1
ATOM 2648 C C B LYS C 2 29 ? 49.589 10.397 38.585 0.69 15.73 29 LYS C C 1
ATOM 2649 O O A LYS C 2 29 ? 50.088 11.460 38.206 0.31 18.52 29 LYS C O 1
ATOM 2650 O O B LYS C 2 29 ? 50.068 11.443 38.139 0.69 18.62 29 LYS C O 1
ATOM 2661 N N . GLY C 2 30 ? 48.338 10.297 39.023 1.00 16.36 30 GLY C N 1
ATOM 2662 C CA . GLY C 2 30 ? 47.456 11.461 39.136 1.00 19.73 30 GLY C CA 1
ATOM 2663 C C . GLY C 2 30 ? 47.004 12.089 37.837 1.00 17.04 30 GLY C C 1
ATOM 2664 O O . GLY C 2 30 ? 46.864 13.310 37.739 1.00 20.54 30 GLY C O 1
ATOM 2665 N N . LEU C 2 31 ? 46.765 11.251 36.841 1.00 15.13 31 LEU C N 1
ATOM 2666 C CA . LEU C 2 31 ? 46.325 11.713 35.526 1.00 13.63 31 LEU C CA 1
ATOM 2667 C C . LEU C 2 31 ? 44.809 11.789 35.446 1.00 13.18 31 LEU C C 1
ATOM 2668 O O . LEU C 2 31 ? 44.109 10.986 36.059 1.00 13.84 31 LEU C O 1
ATOM 2673 N N . SER C 2 32 ? 44.294 12.747 34.678 1.00 14.56 32 SER C N 1
ATOM 2674 C CA . SER C 2 32 ? 42.896 12.694 34.294 1.00 14.45 32 SER C CA 1
ATOM 2675 C C . SER C 2 32 ? 42.772 11.674 33.172 1.00 14.31 32 SER C C 1
ATOM 2676 O O . SER C 2 32 ? 43.775 11.225 32.601 1.00 14.11 32 SER C O 1
ATOM 2679 N N . LEU C 2 33 ? 41.540 11.334 32.829 1.00 15.47 33 LEU C N 1
ATOM 2680 C CA . LEU C 2 33 ? 41.310 10.424 31.723 1.00 14.41 33 LEU C CA 1
ATOM 2681 C C . LEU C 2 33 ? 41.856 11.019 30.406 1.00 15.76 33 LEU C C 1
ATOM 2682 O O . LEU C 2 33 ? 42.496 10.319 29.606 1.00 15.05 33 LEU C O 1
ATOM 2687 N N A SER C 2 34 ? 41.615 12.312 30.204 0.42 16.31 34 SER C N 1
ATOM 2688 N N B SER C 2 34 ? 41.619 12.312 30.195 0.58 16.54 34 SER C N 1
ATOM 2689 C CA A SER C 2 34 ? 42.135 13.024 2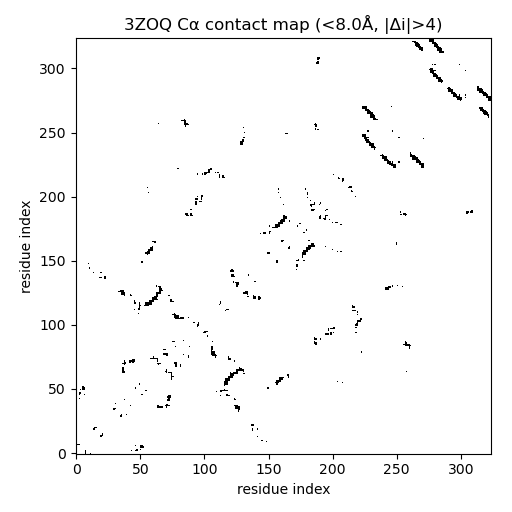9.042 0.42 16.65 34 SER C CA 1
ATOM 2690 C CA B SER C 2 34 ? 42.143 13.007 29.020 0.58 16.57 34 SER C CA 1
ATOM 2691 C C A SER C 2 34 ? 43.667 12.977 28.995 0.42 14.75 34 SER C C 1
ATOM 2692 C C B SER C 2 34 ? 43.675 12.972 28.990 0.58 14.57 34 SER C C 1
ATOM 2693 O O A SER C 2 34 ? 44.247 12.763 27.929 0.42 16.68 34 SER C O 1
ATOM 2694 O O B SER C 2 34 ? 44.264 12.763 27.929 0.58 16.86 34 SER C O 1
ATOM 2699 N N . ASP C 2 35 ? 44.313 13.156 30.152 1.00 14.92 35 ASP C N 1
ATOM 2700 C CA . ASP C 2 35 ? 45.779 13.060 30.254 1.00 15.02 35 ASP C CA 1
ATOM 2701 C C . ASP C 2 35 ? 46.277 11.681 29.829 1.00 14.03 35 ASP C C 1
ATOM 2702 O O . ASP C 2 35 ? 47.315 11.564 29.165 1.00 15.66 35 ASP C O 1
ATOM 2707 N N . PHE C 2 36 ? 45.563 10.635 30.250 1.00 13.03 36 PHE C N 1
ATOM 2708 C CA . PHE C 2 36 ? 45.911 9.276 29.855 1.00 12.95 36 PHE C CA 1
ATOM 2709 C C . PHE C 2 36 ? 45.865 9.115 28.324 1.00 14.03 36 PHE C C 1
ATOM 2710 O O . PHE C 2 36 ? 46.773 8.535 27.717 1.00 13.56 36 PHE C O 1
ATOM 2718 N N . GLU C 2 37 ? 44.817 9.653 27.710 1.00 13.08 37 GLU C N 1
ATOM 2719 C CA . GLU C 2 37 ? 44.633 9.544 26.260 1.00 14.35 37 GLU C CA 1
ATOM 2720 C C . GLU C 2 37 ? 45.760 10.256 25.517 1.00 17.12 37 GLU C C 1
ATOM 2721 O O . GLU C 2 37 ? 46.307 9.726 24.545 1.00 18.59 37 GLU C O 1
ATOM 2727 N N . VAL C 2 38 ? 46.138 11.435 26.008 1.00 16.31 38 VAL C N 1
ATOM 2728 C CA . VAL C 2 38 ? 47.258 12.183 25.421 1.00 17.53 38 VAL C CA 1
ATOM 2729 C C . VAL C 2 38 ? 48.575 11.416 25.597 1.00 17.97 38 VAL C C 1
ATOM 2730 O O . VAL C 2 38 ? 49.389 11.320 24.663 1.00 18.60 38 VAL C O 1
ATOM 2734 N N . LEU C 2 39 ? 48.773 10.857 26.793 1.00 15.88 39 LEU C N 1
ATOM 2735 C CA . LEU C 2 39 ? 49.978 10.080 27.080 1.00 16.26 39 LEU C CA 1
ATOM 2736 C C . LEU C 2 39 ? 50.102 8.887 26.137 1.00 16.05 39 LEU C C 1
ATOM 2737 O O . LEU C 2 39 ? 51.186 8.625 25.602 1.00 18.10 39 LEU C O 1
ATOM 2742 N N . TYR C 2 40 ? 48.999 8.164 25.947 1.00 15.54 40 TYR C N 1
ATOM 2743 C CA . TYR C 2 40 ? 48.983 7.026 25.026 1.00 15.16 40 TYR C CA 1
ATOM 2744 C C . TYR C 2 40 ? 49.477 7.433 23.633 1.00 17.55 40 TYR C C 1
ATOM 2745 O O . TYR C 2 40 ? 50.347 6.773 23.061 1.00 18.92 40 TYR C O 1
ATOM 2754 N N . GLY C 2 41 ? 48.934 8.533 23.114 1.00 17.02 41 GLY C N 1
ATOM 2755 C CA . GLY C 2 41 ? 49.353 9.089 21.816 1.00 20.26 41 GLY C CA 1
ATOM 2756 C C . GLY C 2 41 ? 50.801 9.549 21.714 1.00 20.88 41 GLY C C 1
ATOM 2757 O O . GLY C 2 41 ? 51.378 9.585 20.616 1.00 25.81 41 GLY C O 1
ATOM 2758 N N . ASN C 2 42 ? 51.380 9.912 22.853 1.00 21.64 42 ASN C N 1
ATOM 2759 C CA . ASN C 2 42 ? 52.759 10.406 22.911 1.00 23.52 42 ASN C CA 1
ATOM 2760 C C . ASN C 2 42 ? 53.782 9.315 23.205 1.00 27.38 42 ASN C C 1
ATOM 2761 O O . ASN C 2 42 ? 54.981 9.586 23.266 1.00 31.13 42 ASN C O 1
ATOM 2766 N N . THR C 2 43 ? 53.308 8.087 23.392 1.00 24.35 43 THR C N 1
ATOM 2767 C CA . THR C 2 43 ? 54.193 6.958 23.661 1.00 26.91 43 THR C CA 1
ATOM 2768 C C . THR C 2 43 ? 54.664 6.320 22.349 1.00 29.61 43 THR C C 1
ATOM 2769 O O . THR C 2 43 ? 53.902 5.624 21.674 1.00 29.69 43 THR C O 1
ATOM 2773 N N . ALA C 2 44 ? 55.929 6.562 22.008 1.00 30.31 44 ALA C N 1
ATOM 2774 C CA . ALA C 2 44 ? 56.518 6.097 20.748 1.00 32.31 44 ALA C CA 1
ATOM 2775 C C . ALA C 2 44 ? 57.047 4.664 20.802 1.00 30.98 44 ALA C C 1
ATOM 2776 O O . ALA C 2 44 ? 56.948 3.933 19.815 1.00 35.32 44 ALA C O 1
ATOM 2778 N N . ASP C 2 45 ? 57.618 4.273 21.943 1.00 30.35 45 ASP C N 1
ATOM 2779 C CA . ASP C 2 45 ? 58.158 2.920 22.114 1.00 29.21 45 ASP C CA 1
ATOM 2780 C C . ASP C 2 45 ? 57.044 1.871 22.148 1.00 27.05 45 ASP C C 1
ATOM 2781 O O . ASP C 2 45 ? 55.891 2.196 22.418 1.00 31.03 45 ASP C O 1
ATOM 2786 N N . GLU C 2 46 ? 57.394 0.621 21.856 1.00 26.48 46 GLU C N 1
ATOM 2787 C CA . GLU C 2 46 ? 56.406 -0.453 21.740 1.00 26.45 46 GLU C CA 1
ATOM 2788 C C . GLU C 2 46 ? 55.786 -0.810 23.089 1.00 24.22 46 GLU C C 1
ATOM 2789 O O . GLU C 2 46 ? 56.502 -1.025 24.060 1.00 25.78 46 GLU C O 1
ATOM 2795 N N . ILE C 2 47 ? 54.456 -0.870 23.150 1.00 21.65 47 ILE C N 1
ATOM 2796 C CA . ILE C 2 47 ? 53.769 -1.255 24.385 1.00 20.38 47 ILE C CA 1
ATOM 2797 C C . ILE C 2 47 ? 53.781 -2.777 24.562 1.00 21.33 47 ILE C C 1
ATOM 2798 O O . ILE C 2 47 ? 53.261 -3.514 23.713 1.00 24.35 47 ILE C O 1
ATOM 2803 N N . ILE C 2 48 ? 54.381 -3.246 25.654 1.00 22.09 48 ILE C N 1
ATOM 2804 C CA . ILE C 2 48 ? 54.312 -4.662 26.025 1.00 22.11 48 ILE C CA 1
ATOM 2805 C C . ILE C 2 48 ? 53.157 -4.871 27.014 1.00 19.96 48 ILE C C 1
ATOM 2806 O O . ILE C 2 48 ? 52.328 -5.783 26.840 1.00 21.48 48 ILE C O 1
ATOM 2811 N N . LYS C 2 49 ? 53.096 -4.015 28.041 1.00 19.54 49 LYS C N 1
ATOM 2812 C CA . LYS C 2 49 ? 51.975 -3.994 28.985 1.00 17.24 49 LYS C CA 1
ATOM 2813 C C . LYS C 2 49 ? 51.539 -2.549 29.235 1.00 14.74 49 LYS C C 1
ATOM 2814 O O . LYS C 2 49 ? 52.361 -1.642 29.281 1.00 16.83 49 LYS C O 1
ATOM 2820 N N . LEU C 2 50 ? 50.245 -2.339 29.379 1.00 13.36 50 LEU C N 1
ATOM 2821 C CA . LEU C 2 50 ? 49.721 -1.054 29.816 1.00 12.46 50 LEU C CA 1
ATOM 2822 C C . LEU C 2 50 ? 48.632 -1.332 30.851 1.00 11.39 50 LEU C C 1
ATOM 2823 O O . LEU C 2 50 ? 47.804 -2.227 30.675 1.00 12.11 50 LEU C O 1
ATOM 2828 N N . ARG C 2 51 ? 48.680 -0.594 31.955 1.00 11.58 51 ARG C N 1
ATOM 2829 C CA . ARG C 2 51 ? 47.673 -0.682 33.010 1.00 11.92 51 ARG C CA 1
ATOM 2830 C C . ARG C 2 51 ? 47.182 0.720 33.362 1.00 10.64 51 ARG C C 1
ATOM 2831 O O . ARG C 2 51 ? 47.987 1.636 33.596 1.00 14.03 51 ARG C O 1
ATOM 2839 N N . LEU C 2 52 ? 45.865 0.870 33.391 1.00 9.63 52 LEU C N 1
ATOM 2840 C CA . LEU C 2 52 ? 45.192 2.090 33.818 1.00 9.72 52 LEU C CA 1
ATOM 2841 C C . LEU C 2 52 ? 44.345 1.703 35.014 1.00 9.75 52 LEU C C 1
ATOM 2842 O O . LEU C 2 52 ? 43.546 0.767 34.919 1.00 10.85 52 LEU C O 1
ATOM 2847 N N . ASP C 2 53 ? 44.501 2.422 36.126 1.00 9.46 53 ASP C N 1
ATOM 2848 C CA . ASP C 2 53 ? 43.727 2.140 37.349 1.00 9.61 53 ASP C CA 1
ATOM 2849 C C . ASP C 2 53 ? 43.127 3.423 37.922 1.00 8.82 53 ASP C C 1
ATOM 2850 O O . ASP C 2 53 ? 43.872 4.360 38.263 1.00 10.12 53 ASP C O 1
ATOM 2855 N N . LYS C 2 54 ? 41.800 3.470 38.041 1.00 10.15 54 LYS C N 1
ATOM 2856 C CA . LYS C 2 54 ? 41.136 4.582 38.729 1.00 10.11 54 LYS C CA 1
ATOM 2857 C C . LYS C 2 54 ? 41.523 4.590 40.204 1.00 10.96 54 LYS C C 1
ATOM 2858 O O . LYS C 2 54 ? 41.535 3.545 40.853 1.00 11.70 54 LYS C O 1
ATOM 2864 N N . VAL C 2 55 ? 41.835 5.774 40.724 1.00 11.05 55 VAL C N 1
ATOM 2865 C CA . VAL C 2 55 ? 42.190 5.921 42.136 1.00 12.38 55 VAL C CA 1
ATOM 2866 C C . VAL C 2 55 ? 40.936 6.242 42.953 1.00 13.82 55 VAL C C 1
ATOM 2867 O O . VAL C 2 55 ? 40.231 7.207 42.671 1.00 15.75 55 VAL C O 1
ATOM 2871 N N . LEU C 2 56 ? 40.635 5.412 43.945 1.00 16.17 56 LEU C N 1
ATOM 2872 C CA . LEU C 2 56 ? 39.503 5.666 44.837 1.00 18.61 56 LEU C CA 1
ATOM 2873 C C . LEU C 2 56 ? 39.761 6.826 45.782 1.00 20.88 56 LEU C C 1
ATOM 2874 O O . LEU C 2 56 ? 40.904 7.072 46.160 1.00 22.87 56 LEU C O 1
#

Sequence (324 aa):
QLLQQDSSWWNNQLKEEFEKPYYQELREEMMLKRREYAEQTIYPDSRDIFNALLHYTSYYDDVKVVILLGQQDDPYHGPGQAQGLSFSVKPGVKQPPSLKNIFLELQQQDIGCSIPNHGSLVSSWAKQGVLLLNTVLTVRRGQQANSHKGKGWERRLTDRIIDVLSERERPVIFILWGRHHAQMMKKEERIDTSKHFIIESTHPSPFSARRNGFFGSRRPFSRANAYLEKMGEAPIDWCIKKDLDSYDVTMLLLQDDDGKQYYEYHKGLSLSSDFEVLYGNTADEIIKLRLLDKVNDFVDSYYDVTMLLQDDDDGKQYYEEYHKKGLSLSSDFEVLYGNTADEIIKLRLDKVL